Protein AF-A0A0C2FN07-F1 (afdb_monomer_lite)

Secondary structure (DSSP, 8-state):
------------------PPPPPPPHHHHHHHHH-EETTTS-HHHHHHHHHHHHHTT-TTS-HHHHHHTT-EEEE-TT--EEEEEEE--SSTT---EEEEEE-------------------------HHHHHHHHGGG--PPPPPHHHHHHHHHHHT--EEE-SSSSEEEE--TTT--TT-EEEETTTTEEEETTT--EEEHHHHHHHHHHHHHHT--STTSSSSS-SHHHHHHHHHH-GGGS-GGGG--

Structure (mmCIF, N/CA/C/O backbone):
data_AF-A0A0C2FN07-F1
#
_entry.id   AF-A0A0C2FN07-F1
#
loop_
_atom_site.group_PDB
_atom_site.id
_atom_site.type_symbol
_atom_site.label_atom_id
_atom_site.label_alt_id
_atom_site.label_comp_id
_atom_site.label_asym_id
_atom_site.label_entity_id
_atom_site.label_seq_id
_atom_site.pdbx_PDB_ins_code
_atom_site.Cartn_x
_atom_site.Cartn_y
_atom_site.Cartn_z
_atom_site.occupancy
_atom_site.B_iso_or_equiv
_atom_site.auth_seq_id
_atom_site.auth_comp_id
_atom_site.auth_asym_id
_atom_site.auth_atom_id
_atom_site.pdbx_PDB_model_num
ATOM 1 N N . MET A 1 1 ? -33.534 -48.142 11.494 1.00 49.19 1 MET A N 1
ATOM 2 C CA . MET A 1 1 ? -32.629 -47.123 12.063 1.00 49.19 1 MET A CA 1
ATOM 3 C C . MET A 1 1 ? -31.499 -46.858 11.083 1.00 49.19 1 MET A C 1
ATOM 5 O O . MET A 1 1 ? -30.523 -47.598 11.088 1.00 49.19 1 MET A O 1
ATOM 9 N N . ARG A 1 2 ? -31.684 -45.866 10.208 1.00 46.16 2 ARG A N 1
ATOM 10 C CA . ARG A 1 2 ? -30.637 -45.134 9.484 1.00 46.16 2 ARG A CA 1
ATOM 11 C C . ARG A 1 2 ? -31.220 -43.744 9.222 1.00 46.16 2 ARG A C 1
ATOM 13 O O . ARG A 1 2 ? -32.207 -43.642 8.502 1.00 46.16 2 ARG A O 1
ATOM 20 N N . ASP A 1 3 ? -30.681 -42.751 9.915 1.00 45.62 3 ASP A N 1
ATOM 21 C CA . ASP A 1 3 ? -31.053 -41.342 9.820 1.00 45.62 3 ASP A CA 1
ATOM 22 C C . ASP A 1 3 ? -30.139 -40.660 8.797 1.00 45.62 3 ASP A C 1
ATOM 24 O O . ASP A 1 3 ? -28.946 -40.508 9.044 1.00 45.62 3 ASP A O 1
ATOM 28 N N . ASP A 1 4 ? -30.698 -40.241 7.663 1.00 50.22 4 ASP A N 1
ATOM 29 C CA . ASP A 1 4 ? -30.051 -39.335 6.708 1.00 50.22 4 ASP A CA 1
ATOM 30 C C . ASP A 1 4 ? -30.699 -37.949 6.847 1.00 50.22 4 ASP A C 1
ATOM 32 O O . ASP A 1 4 ? -31.635 -37.586 6.136 1.00 50.22 4 ASP A O 1
ATOM 36 N N . SER A 1 5 ? -30.224 -37.177 7.828 1.00 57.19 5 SER A N 1
ATOM 37 C CA . SER A 1 5 ? -30.550 -35.755 7.980 1.00 57.19 5 SER A CA 1
ATOM 38 C C . SER A 1 5 ? -29.581 -34.904 7.159 1.00 57.19 5 SER A C 1
ATOM 40 O O . SER A 1 5 ? -28.527 -34.503 7.649 1.00 57.19 5 SER A O 1
ATOM 42 N N . ALA A 1 6 ? -29.943 -34.596 5.913 1.00 48.38 6 ALA A N 1
ATOM 43 C CA . ALA A 1 6 ? -29.324 -33.511 5.152 1.00 48.38 6 ALA A CA 1
ATOM 44 C C . ALA A 1 6 ? -30.121 -32.216 5.395 1.00 48.38 6 ALA A C 1
ATOM 46 O O . ALA A 1 6 ? -31.253 -32.073 4.937 1.00 48.38 6 ALA A O 1
ATOM 47 N N . GLY A 1 7 ? -29.551 -31.291 6.171 1.00 44.56 7 GLY A N 1
ATOM 48 C CA . GLY A 1 7 ? -30.165 -29.995 6.475 1.00 44.56 7 GLY A CA 1
ATOM 49 C C . GLY A 1 7 ? -30.208 -29.049 5.260 1.00 44.56 7 GLY A C 1
ATOM 50 O O . GLY A 1 7 ? -29.296 -29.081 4.431 1.00 44.56 7 GLY A O 1
ATOM 51 N N . PRO A 1 8 ? -31.217 -28.165 5.146 1.00 47.59 8 PRO A N 1
ATOM 52 C CA . PRO A 1 8 ? -31.300 -27.194 4.066 1.00 47.59 8 PRO A CA 1
ATOM 53 C C . PRO A 1 8 ? -30.572 -25.904 4.467 1.00 47.59 8 PRO A C 1
ATOM 55 O O . PRO A 1 8 ? -31.190 -24.936 4.895 1.00 47.59 8 PRO A O 1
ATOM 58 N N . PHE A 1 9 ? -29.251 -25.861 4.304 1.00 44.09 9 PHE A N 1
ATOM 59 C CA . PHE A 1 9 ? -28.528 -24.589 4.181 1.00 44.09 9 PHE A CA 1
ATOM 60 C C . PHE A 1 9 ? -28.143 -24.389 2.716 1.00 44.09 9 PHE A C 1
ATOM 62 O O . PHE A 1 9 ? -26.978 -24.450 2.331 1.00 44.09 9 PHE A O 1
ATOM 69 N N . ALA A 1 10 ? -29.159 -24.182 1.876 1.00 43.72 10 ALA A N 1
ATOM 70 C CA . ALA A 1 10 ? -28.953 -23.647 0.542 1.00 43.72 10 ALA A CA 1
ATOM 71 C C . ALA A 1 10 ? -28.708 -22.140 0.670 1.00 43.72 10 ALA A C 1
ATOM 73 O O . ALA A 1 10 ? -29.615 -21.356 0.944 1.00 43.72 10 ALA A O 1
ATOM 74 N N . ALA A 1 11 ? -27.444 -21.765 0.504 1.00 47.59 11 ALA A N 1
ATOM 75 C CA . ALA A 1 11 ? -27.005 -20.403 0.283 1.00 47.59 11 ALA A CA 1
ATOM 76 C C . ALA A 1 11 ? -27.768 -19.776 -0.900 1.00 47.59 11 ALA A C 1
ATOM 78 O O . ALA A 1 11 ? -27.692 -20.269 -2.023 1.00 47.59 11 ALA A O 1
ATOM 79 N N . ALA A 1 12 ? -28.462 -18.667 -0.653 1.00 41.78 12 ALA A N 1
ATOM 80 C CA . ALA A 1 12 ? -28.863 -17.716 -1.685 1.00 41.78 12 ALA A CA 1
ATOM 81 C C . ALA A 1 12 ? -28.014 -16.456 -1.462 1.00 41.78 12 ALA A C 1
ATOM 83 O O . ALA A 1 12 ? -28.240 -15.700 -0.523 1.00 41.78 12 ALA A O 1
ATOM 84 N N . LEU A 1 13 ? -26.837 -16.404 -2.091 1.00 42.84 13 LEU A N 1
ATOM 85 C CA . LEU A 1 13 ? -26.589 -15.582 -3.281 1.00 42.84 13 LEU A CA 1
ATOM 86 C C . LEU A 1 13 ? -26.964 -14.111 -3.069 1.00 42.84 13 LEU A C 1
ATOM 88 O O . LEU A 1 13 ? -28.009 -13.630 -3.496 1.00 42.84 13 LEU A O 1
ATOM 92 N N . ASP A 1 14 ? -26.063 -13.431 -2.362 1.00 38.34 14 ASP A N 1
ATOM 93 C CA . ASP A 1 14 ? -25.324 -12.273 -2.871 1.00 38.34 14 ASP A CA 1
ATOM 94 C C . ASP A 1 14 ? -26.072 -11.472 -3.948 1.00 38.34 14 ASP A C 1
ATOM 96 O O . ASP A 1 14 ? -25.927 -11.678 -5.156 1.00 38.34 14 ASP A O 1
ATOM 100 N N . ARG A 1 15 ? -26.898 -10.531 -3.488 1.00 41.22 15 ARG A N 1
ATOM 101 C CA . ARG A 1 15 ? -27.425 -9.446 -4.310 1.00 41.22 15 ARG A CA 1
ATOM 102 C C . ARG A 1 15 ? -26.260 -8.498 -4.608 1.00 41.22 15 ARG A C 1
ATOM 104 O O . ARG A 1 15 ? -26.115 -7.464 -3.967 1.00 41.22 15 ARG A O 1
ATOM 111 N N . GLN A 1 16 ? -25.422 -8.895 -5.568 1.00 40.47 16 GLN A N 1
ATOM 112 C CA . GLN A 1 16 ? -24.346 -8.090 -6.137 1.00 40.47 16 GLN A CA 1
ATOM 113 C C . GLN A 1 16 ? -24.929 -6.795 -6.709 1.00 40.47 16 GLN A C 1
ATOM 115 O O . GLN A 1 16 ? -25.461 -6.769 -7.820 1.00 40.47 16 GLN A O 1
ATOM 120 N N . GLU A 1 17 ? -24.794 -5.694 -5.975 1.00 39.72 17 GLU A N 1
ATOM 121 C CA . GLU A 1 17 ? -24.810 -4.372 -6.589 1.00 39.72 17 GLU A CA 1
ATOM 122 C C . GLU A 1 17 ? -23.585 -4.273 -7.502 1.00 39.72 17 GLU A C 1
ATOM 124 O O . GLU A 1 17 ? -22.437 -4.139 -7.071 1.00 39.72 17 GLU A O 1
ATOM 129 N N . SER A 1 18 ? -23.838 -4.416 -8.802 1.00 43.28 18 SER A N 1
ATOM 130 C CA . SER A 1 18 ? -22.863 -4.272 -9.870 1.00 43.28 18 SER A CA 1
ATOM 131 C C . SER A 1 18 ? -22.391 -2.820 -9.942 1.00 43.28 18 SER A C 1
ATOM 133 O O . SER A 1 18 ? -22.879 -2.029 -10.750 1.00 43.28 18 SER A O 1
ATOM 135 N N . VAL A 1 19 ? -21.434 -2.451 -9.093 1.00 48.53 19 VAL A N 1
ATOM 136 C CA . VAL A 1 19 ? -20.680 -1.210 -9.275 1.00 48.53 19 VAL A CA 1
ATOM 137 C C . VAL A 1 19 ? -19.925 -1.344 -10.596 1.00 48.53 19 VAL A C 1
ATOM 139 O O . VAL A 1 19 ? -19.092 -2.242 -10.752 1.00 48.53 19 VAL A O 1
ATOM 142 N N . SER A 1 20 ? -20.263 -0.481 -11.555 1.00 44.38 20 SER A N 1
ATOM 143 C CA . SER A 1 20 ? -19.677 -0.457 -12.895 1.00 44.38 20 SER A CA 1
ATOM 144 C C . SER A 1 20 ? -18.146 -0.483 -12.817 1.00 44.38 20 SER A C 1
ATOM 146 O O . SER A 1 20 ? -17.582 0.276 -12.020 1.00 44.38 20 SER A O 1
ATOM 148 N N . PRO A 1 21 ? -17.458 -1.322 -13.614 1.00 58.91 21 PRO A N 1
ATOM 149 C CA . PRO A 1 21 ? -16.003 -1.349 -13.633 1.00 58.91 21 PRO A CA 1
ATOM 150 C C . PRO A 1 21 ? -15.496 0.042 -14.007 1.00 58.91 21 PRO A C 1
ATOM 152 O O . PRO A 1 21 ? -15.784 0.539 -15.095 1.00 58.91 21 PRO A O 1
ATOM 155 N N . VAL A 1 22 ? -14.776 0.678 -13.081 1.00 58.38 22 VAL A N 1
ATOM 156 C CA . VAL A 1 22 ? -14.075 1.931 -13.360 1.00 58.38 22 VAL A CA 1
ATOM 157 C C . VAL A 1 22 ? -13.145 1.658 -14.546 1.00 58.38 22 VAL A C 1
ATOM 159 O O . VAL A 1 22 ? -12.382 0.686 -14.483 1.00 58.38 22 VAL A O 1
ATOM 162 N N . PRO A 1 23 ? -13.243 2.427 -15.644 1.00 61.03 23 PRO A N 1
ATOM 163 C CA . PRO A 1 23 ? -12.390 2.214 -16.797 1.00 61.03 23 PRO A CA 1
ATOM 164 C C . PRO A 1 23 ? -10.918 2.318 -16.371 1.00 61.03 23 PRO A C 1
ATOM 166 O O . PRO A 1 23 ? -10.586 3.220 -15.596 1.00 61.03 23 PRO A O 1
ATOM 169 N N . PRO A 1 24 ? -10.043 1.407 -16.840 1.00 67.25 24 PRO A N 1
ATOM 170 C CA . PRO A 1 24 ? -8.614 1.498 -16.576 1.00 67.25 24 PRO A CA 1
ATOM 171 C C . PRO A 1 24 ? -8.100 2.867 -17.012 1.00 67.25 24 PRO A C 1
ATOM 173 O O . PRO A 1 24 ? -8.489 3.367 -18.069 1.00 67.25 24 PRO A O 1
ATOM 176 N N . ASP A 1 25 ? -7.226 3.466 -16.208 1.00 74.19 25 ASP A N 1
ATOM 177 C CA . ASP A 1 25 ? -6.594 4.728 -16.574 1.00 74.19 25 ASP A CA 1
ATOM 178 C C . ASP A 1 25 ? -5.858 4.557 -17.925 1.00 74.19 25 ASP A C 1
ATOM 180 O O . ASP A 1 25 ? -5.006 3.665 -18.052 1.00 74.19 25 ASP A O 1
ATOM 184 N N . PRO A 1 26 ? -6.166 5.377 -18.949 1.00 77.12 26 PRO A N 1
ATOM 185 C CA . PRO A 1 26 ? -5.577 5.245 -20.280 1.00 77.12 26 PRO A CA 1
ATOM 186 C C . PRO A 1 26 ? -4.057 5.456 -20.287 1.00 77.12 26 PRO A C 1
ATOM 188 O O . PRO A 1 26 ? -3.366 4.913 -21.151 1.00 77.12 26 PRO A O 1
ATOM 191 N N . HIS A 1 27 ? -3.517 6.230 -19.342 1.00 77.81 27 HIS A N 1
ATOM 192 C CA . HIS A 1 27 ? -2.079 6.416 -19.190 1.00 77.81 27 HIS A CA 1
ATOM 193 C C . HIS A 1 27 ? -1.414 5.139 -18.670 1.00 77.81 27 HIS A C 1
ATOM 195 O O . HIS A 1 27 ? -0.423 4.680 -19.236 1.00 77.81 27 HIS A O 1
ATOM 201 N N . ILE A 1 28 ? -2.013 4.508 -17.661 1.00 75.56 28 ILE A N 1
ATOM 202 C CA . ILE A 1 28 ? -1.526 3.247 -17.091 1.00 75.56 28 ILE A CA 1
ATOM 203 C C . ILE A 1 28 ? -1.622 2.112 -18.116 1.00 75.56 28 ILE A C 1
ATOM 205 O O . ILE A 1 28 ? -0.701 1.308 -18.246 1.00 75.56 28 ILE A O 1
ATOM 209 N N . GLN A 1 29 ? -2.712 2.061 -18.885 1.00 81.06 29 GLN A N 1
ATOM 210 C CA . GLN A 1 29 ? -2.875 1.072 -19.948 1.00 81.06 29 GLN A CA 1
ATOM 211 C C . GLN A 1 29 ? -1.803 1.221 -21.035 1.00 81.06 29 GLN A C 1
ATOM 213 O O . GLN A 1 29 ? -1.298 0.221 -21.542 1.00 81.06 29 GLN A O 1
ATOM 218 N N . ARG A 1 30 ? -1.423 2.460 -21.371 1.00 82.75 30 ARG A N 1
ATOM 219 C CA . ARG A 1 30 ? -0.327 2.725 -22.307 1.00 82.75 30 ARG A CA 1
ATOM 220 C C . ARG A 1 30 ? 1.006 2.210 -21.767 1.00 82.75 30 ARG A C 1
ATOM 222 O O . ARG A 1 30 ? 1.657 1.440 -22.462 1.00 82.75 30 ARG A O 1
ATOM 229 N N . LEU A 1 31 ? 1.352 2.556 -20.525 1.00 83.69 31 LEU A N 1
ATOM 230 C CA . LEU A 1 31 ? 2.579 2.081 -19.871 1.00 83.69 31 LEU A CA 1
ATOM 231 C C . LEU A 1 31 ? 2.640 0.552 -19.824 1.00 83.69 31 LEU A C 1
ATOM 233 O O . LEU A 1 31 ? 3.677 -0.042 -20.087 1.00 83.69 31 LEU A O 1
ATOM 237 N N . TRP A 1 32 ? 1.511 -0.100 -19.543 1.00 86.44 32 TRP A N 1
ATOM 238 C CA . TRP A 1 32 ? 1.425 -1.556 -19.542 1.00 86.44 32 TRP A CA 1
ATOM 239 C C . TRP A 1 32 ? 1.683 -2.170 -20.923 1.00 86.44 32 TRP A C 1
ATOM 241 O O . TRP A 1 32 ? 2.404 -3.161 -21.037 1.00 86.44 32 TRP A O 1
ATOM 251 N N . ASN A 1 33 ? 1.119 -1.583 -21.978 1.00 86.88 33 ASN A N 1
ATOM 252 C CA . ASN A 1 33 ? 1.328 -2.052 -23.348 1.00 86.88 33 ASN A CA 1
ATOM 253 C C . ASN A 1 33 ? 2.767 -1.823 -23.836 1.00 86.88 33 ASN A C 1
ATOM 255 O O . ASN A 1 33 ? 3.250 -2.589 -24.662 1.00 86.88 33 ASN A O 1
ATOM 259 N N . GLU A 1 34 ? 3.434 -0.788 -23.327 1.00 88.25 34 GLU A N 1
ATOM 260 C CA . GLU A 1 34 ? 4.839 -0.468 -23.615 1.00 88.25 34 GLU A CA 1
ATOM 261 C C . GLU A 1 34 ? 5.826 -1.217 -22.701 1.00 88.25 34 GLU A C 1
ATOM 263 O O . GLU A 1 34 ? 7.036 -1.137 -22.897 1.00 88.25 34 GLU A O 1
ATOM 268 N N . SER A 1 35 ? 5.332 -1.929 -21.687 1.00 89.81 35 SER A N 1
ATOM 269 C CA . SER A 1 35 ? 6.166 -2.688 -20.753 1.00 89.81 35 SER A CA 1
ATOM 270 C C . SER A 1 35 ? 6.541 -4.065 -21.287 1.00 89.81 35 SER A C 1
ATOM 272 O O . SER A 1 35 ? 5.747 -4.730 -21.959 1.00 89.81 35 SER A O 1
ATOM 274 N N . LEU A 1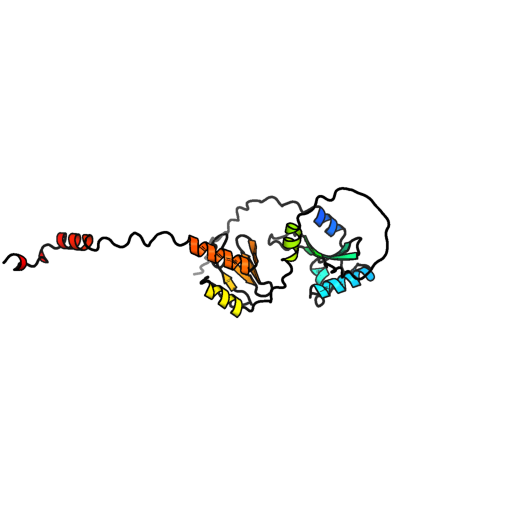 36 ? 7.741 -4.511 -20.929 1.00 91.75 36 LEU A N 1
ATOM 275 C CA . LEU A 1 36 ? 8.312 -5.792 -21.328 1.00 91.75 36 LEU A CA 1
ATOM 276 C C . LEU A 1 36 ? 8.484 -6.711 -20.118 1.00 91.75 36 LEU A C 1
ATOM 278 O O . LEU A 1 36 ? 8.548 -6.265 -18.968 1.00 91.75 36 LEU A O 1
ATOM 282 N N . ASP A 1 37 ? 8.557 -8.017 -20.373 1.00 90.38 37 ASP A N 1
ATOM 283 C CA . ASP A 1 37 ? 9.040 -8.942 -19.353 1.00 90.38 37 ASP A CA 1
ATOM 284 C C . ASP A 1 37 ? 10.484 -8.578 -18.999 1.00 90.38 37 ASP A C 1
ATOM 286 O O . ASP A 1 37 ? 11.278 -8.257 -19.879 1.00 90.38 37 ASP A O 1
ATOM 290 N N . ILE A 1 38 ? 10.832 -8.637 -17.715 1.00 88.19 38 ILE A N 1
ATOM 291 C CA . ILE A 1 38 ? 12.162 -8.252 -17.226 1.00 88.19 38 ILE A CA 1
ATOM 292 C C . ILE A 1 38 ? 13.268 -9.081 -17.905 1.00 88.19 38 ILE A C 1
ATOM 294 O O . ILE A 1 38 ? 14.376 -8.583 -18.092 1.00 88.19 38 ILE A O 1
ATOM 298 N N . ASN A 1 39 ? 12.976 -10.326 -18.294 1.00 88.38 39 ASN A N 1
ATOM 299 C CA . ASN A 1 39 ? 13.930 -11.197 -18.982 1.00 88.38 39 ASN A CA 1
ATOM 300 C C . ASN A 1 39 ? 14.112 -10.836 -20.465 1.00 88.38 39 ASN A C 1
ATOM 302 O O . ASN A 1 39 ? 15.171 -11.113 -21.024 1.00 88.38 39 ASN A O 1
ATOM 306 N N . ASP A 1 40 ? 13.116 -10.195 -21.078 1.00 91.56 40 ASP A N 1
ATOM 307 C CA . ASP A 1 40 ? 13.106 -9.840 -22.503 1.00 91.56 40 ASP A CA 1
ATOM 308 C C . ASP A 1 40 ? 13.673 -8.432 -22.772 1.00 91.56 40 ASP A C 1
ATOM 310 O O . ASP A 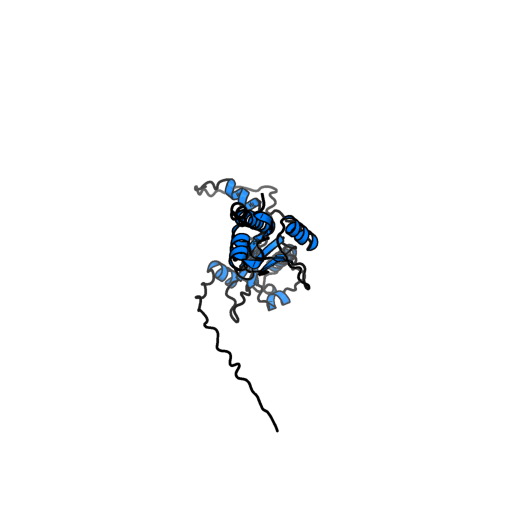1 40 ? 13.807 -8.021 -23.925 1.00 91.56 40 ASP A O 1
ATOM 314 N N . MET A 1 41 ? 14.011 -7.682 -21.719 1.00 88.50 41 MET A N 1
ATOM 315 C CA . MET A 1 41 ? 14.597 -6.340 -21.820 1.00 88.50 41 MET A CA 1
ATOM 316 C C . MET A 1 41 ? 16.037 -6.374 -22.346 1.00 88.50 41 MET A C 1
ATOM 318 O O . MET A 1 41 ? 16.766 -7.353 -22.158 1.00 88.50 41 MET A O 1
ATOM 322 N N . ALA A 1 42 ? 16.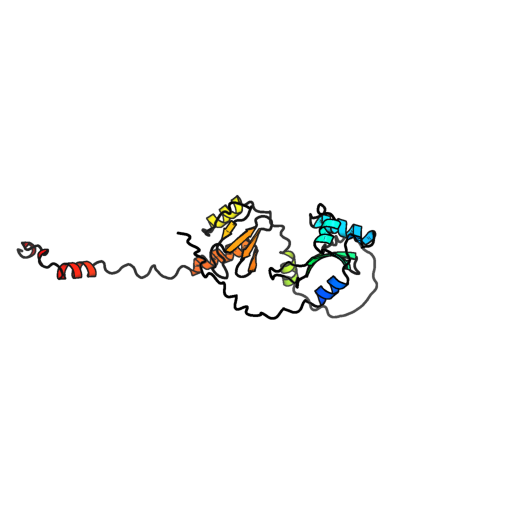482 -5.276 -22.963 1.00 90.19 42 ALA A N 1
ATOM 323 C CA . ALA A 1 42 ? 17.857 -5.142 -23.431 1.00 90.19 42 ALA A CA 1
ATOM 324 C C . ALA A 1 42 ? 18.855 -5.156 -22.259 1.00 90.19 42 ALA A C 1
ATOM 326 O O . ALA A 1 42 ? 18.532 -4.763 -21.142 1.00 90.19 42 ALA A O 1
ATOM 327 N N . ILE A 1 43 ? 20.108 -5.552 -22.511 1.00 86.81 43 ILE A N 1
ATOM 328 C CA . ILE A 1 43 ? 21.145 -5.696 -21.465 1.00 86.81 43 ILE A CA 1
ATOM 329 C C . ILE A 1 43 ? 21.321 -4.410 -20.637 1.00 86.81 43 ILE A C 1
ATOM 331 O O . ILE A 1 43 ? 21.504 -4.474 -19.422 1.00 86.81 43 ILE A O 1
ATOM 335 N N . MET A 1 44 ? 21.257 -3.241 -21.283 1.00 84.88 44 MET A N 1
ATOM 336 C CA . MET A 1 44 ? 21.332 -1.951 -20.590 1.00 84.88 44 MET A CA 1
ATOM 337 C C . MET A 1 44 ? 20.130 -1.735 -19.665 1.00 84.88 44 MET A C 1
ATOM 339 O O . MET A 1 44 ? 20.309 -1.468 -18.481 1.00 84.88 44 MET A O 1
ATOM 343 N N . GLU A 1 45 ? 18.921 -1.961 -20.171 1.00 88.38 45 GLU A N 1
ATOM 344 C CA . GLU A 1 45 ? 17.680 -1.816 -19.408 1.00 88.38 45 GLU A CA 1
ATOM 345 C C . GLU A 1 45 ? 17.603 -2.820 -18.245 1.00 88.38 45 GLU A C 1
ATOM 347 O O . GLU A 1 45 ? 17.138 -2.489 -17.157 1.00 88.38 45 GLU A O 1
ATOM 352 N N . GLN A 1 46 ? 18.116 -4.041 -18.425 1.00 87.75 46 GLN A N 1
ATOM 353 C CA . GLN A 1 46 ? 18.224 -5.032 -17.351 1.00 87.75 46 GLN A CA 1
ATOM 354 C C . GLN A 1 46 ? 19.122 -4.548 -16.205 1.00 87.75 46 GLN A C 1
ATOM 356 O O . GLN A 1 46 ? 18.859 -4.870 -15.040 1.00 87.75 46 GLN A O 1
ATOM 361 N N . ASN A 1 47 ? 20.166 -3.770 -16.503 1.00 89.06 47 ASN A N 1
ATOM 362 C CA . ASN A 1 47 ? 21.020 -3.168 -15.481 1.00 89.06 47 ASN A CA 1
ATOM 363 C C . ASN A 1 47 ? 20.247 -2.105 -14.690 1.00 89.06 47 ASN A C 1
ATOM 365 O O . ASN A 1 47 ? 20.192 -2.181 -13.461 1.00 89.06 47 ASN A O 1
ATOM 369 N N . ASP A 1 48 ? 19.543 -1.203 -15.380 1.00 88.75 48 ASP A N 1
ATOM 370 C CA . ASP A 1 48 ? 18.692 -0.199 -14.729 1.00 88.75 48 ASP A CA 1
ATOM 371 C C . ASP A 1 48 ? 17.601 -0.854 -13.865 1.00 88.75 48 ASP A C 1
ATOM 373 O O . ASP A 1 48 ? 17.363 -0.451 -12.723 1.00 88.75 48 ASP A O 1
ATOM 377 N N . MET A 1 49 ? 16.995 -1.942 -14.346 1.00 87.81 49 MET A N 1
ATOM 378 C CA . MET A 1 49 ? 16.023 -2.726 -13.580 1.00 87.81 49 MET A CA 1
ATOM 379 C C . MET A 1 49 ? 16.646 -3.435 -12.376 1.00 87.81 49 MET A C 1
ATOM 381 O O . MET A 1 49 ? 16.012 -3.554 -11.326 1.00 87.81 49 MET A O 1
ATOM 385 N N . THR A 1 50 ? 17.890 -3.898 -12.489 1.00 88.62 50 THR A N 1
ATOM 386 C CA . THR A 1 50 ? 18.633 -4.494 -11.369 1.00 88.62 50 THR A CA 1
ATOM 387 C C . THR A 1 50 ? 18.938 -3.446 -10.301 1.00 88.62 50 THR A C 1
ATOM 389 O O . THR A 1 50 ? 18.746 -3.698 -9.105 1.00 88.62 50 THR A O 1
ATOM 392 N N . GLN A 1 51 ? 19.337 -2.243 -10.717 1.00 87.88 51 GLN A N 1
ATOM 393 C CA . GLN A 1 51 ? 19.554 -1.117 -9.816 1.00 87.88 51 GLN A CA 1
ATOM 394 C C . GLN A 1 51 ? 18.251 -0.718 -9.114 1.00 87.88 51 GLN A C 1
ATOM 396 O O . GLN A 1 51 ? 18.227 -0.570 -7.891 1.00 87.88 51 GLN A O 1
ATOM 401 N N . LEU A 1 52 ? 17.147 -0.616 -9.860 1.00 87.12 52 LEU A N 1
ATOM 402 C CA . LEU A 1 52 ? 15.821 -0.323 -9.317 1.00 87.12 52 LEU A CA 1
ATOM 403 C C . LEU A 1 52 ? 15.379 -1.364 -8.285 1.00 87.12 52 LEU A C 1
ATOM 405 O O . LEU A 1 52 ? 14.955 -1.000 -7.190 1.00 87.12 52 LEU A O 1
ATOM 409 N N . ARG A 1 53 ? 15.533 -2.658 -8.587 1.00 88.50 53 ARG A N 1
ATOM 410 C CA . ARG A 1 53 ? 15.214 -3.746 -7.648 1.00 88.50 53 ARG A CA 1
ATOM 411 C C . ARG A 1 53 ? 16.037 -3.659 -6.364 1.00 88.50 53 ARG A C 1
ATOM 413 O O . ARG A 1 53 ? 15.490 -3.905 -5.294 1.00 88.50 53 ARG A O 1
ATOM 420 N N . THR A 1 54 ? 17.301 -3.252 -6.465 1.00 87.00 54 THR A N 1
ATOM 421 C CA . THR A 1 54 ? 18.179 -3.026 -5.306 1.00 87.00 54 THR A CA 1
ATOM 422 C C . THR A 1 54 ? 17.713 -1.833 -4.468 1.00 87.00 54 THR A C 1
ATOM 424 O O . THR A 1 54 ? 17.639 -1.929 -3.248 1.00 87.00 54 THR A O 1
ATOM 427 N N . MET A 1 55 ? 17.333 -0.717 -5.100 1.00 84.00 55 MET A N 1
ATOM 428 C CA . MET A 1 55 ? 16.807 0.455 -4.382 1.00 84.00 55 MET A CA 1
ATOM 429 C C . MET A 1 55 ? 15.476 0.175 -3.679 1.00 84.00 55 MET A C 1
ATOM 431 O O . MET A 1 55 ? 15.210 0.738 -2.620 1.00 84.00 55 MET A O 1
ATOM 435 N N . LEU A 1 56 ? 14.654 -0.702 -4.254 1.00 84.12 56 LEU A N 1
ATOM 436 C CA . LEU A 1 56 ? 13.381 -1.134 -3.681 1.00 84.12 56 LEU A CA 1
ATOM 437 C C . LEU A 1 56 ? 13.528 -2.274 -2.653 1.00 84.12 56 LEU A C 1
ATOM 439 O O . LEU A 1 56 ? 12.534 -2.650 -2.034 1.00 84.12 56 LEU A O 1
ATOM 443 N N . GLY A 1 57 ? 14.729 -2.834 -2.464 1.00 86.19 57 GLY A N 1
ATOM 444 C CA . GLY A 1 57 ? 14.976 -3.949 -1.540 1.00 86.19 57 GLY A CA 1
ATOM 445 C C . GLY A 1 57 ? 14.358 -5.285 -1.977 1.00 86.19 57 GLY A C 1
ATOM 446 O O . GLY A 1 57 ? 14.036 -6.128 -1.138 1.00 86.19 57 GLY A O 1
ATOM 447 N N . ILE A 1 58 ? 14.134 -5.467 -3.283 1.00 87.06 58 ILE A N 1
ATOM 448 C CA . ILE A 1 58 ? 13.540 -6.670 -3.892 1.00 87.06 58 ILE A CA 1
ATOM 449 C C . ILE A 1 58 ? 14.526 -7.412 -4.810 1.00 87.06 58 ILE A C 1
ATOM 451 O O . ILE A 1 58 ? 14.131 -8.266 -5.607 1.00 87.06 58 ILE A O 1
ATOM 455 N N . GLU A 1 59 ? 15.823 -7.122 -4.711 1.00 88.44 59 GLU A N 1
ATOM 456 C CA . GLU A 1 59 ? 16.886 -7.746 -5.506 1.00 88.44 59 GLU A CA 1
ATOM 457 C C . GLU A 1 59 ? 16.969 -9.265 -5.306 1.00 88.44 59 GLU A C 1
ATOM 459 O O . GLU A 1 59 ? 17.341 -10.000 -6.221 1.00 88.44 59 GLU A O 1
ATOM 464 N N . ARG A 1 60 ? 16.538 -9.754 -4.136 1.00 88.94 60 ARG A N 1
ATOM 465 C CA . ARG A 1 60 ? 16.499 -11.186 -3.802 1.00 88.94 60 ARG A CA 1
ATOM 466 C C . ARG A 1 60 ? 15.422 -11.969 -4.556 1.00 88.94 60 ARG A C 1
ATOM 468 O O . ARG A 1 60 ? 15.511 -13.192 -4.634 1.00 88.94 60 ARG A O 1
ATOM 475 N N . ILE A 1 61 ? 14.397 -11.299 -5.084 1.00 87.44 61 ILE A N 1
ATOM 476 C CA . ILE A 1 61 ? 13.321 -11.950 -5.840 1.00 87.44 61 ILE A CA 1
ATOM 477 C C . ILE A 1 61 ? 13.798 -12.121 -7.274 1.00 87.44 61 ILE A C 1
ATOM 479 O O . ILE A 1 61 ? 14.019 -11.122 -7.944 1.00 87.44 61 ILE A O 1
ATOM 483 N N . SER A 1 62 ? 13.956 -13.354 -7.757 1.00 88.75 62 SER A N 1
ATOM 484 C CA . SER A 1 62 ? 14.454 -13.606 -9.118 1.00 88.75 62 SER A CA 1
ATOM 485 C C . SER A 1 62 ? 13.554 -12.996 -10.208 1.00 88.75 62 SER A C 1
ATOM 487 O O . SER A 1 62 ? 12.340 -12.877 -10.025 1.00 88.75 62 SER A O 1
ATOM 489 N N . ALA A 1 63 ? 14.134 -12.651 -11.364 1.00 84.88 63 ALA A N 1
ATOM 490 C CA . ALA A 1 63 ? 13.379 -12.136 -12.511 1.00 84.88 63 ALA A CA 1
ATOM 491 C C . ALA A 1 63 ? 12.334 -13.147 -13.017 1.00 84.88 63 ALA A C 1
ATOM 493 O O . ALA A 1 63 ? 11.221 -12.766 -13.368 1.00 84.88 63 ALA A O 1
ATOM 494 N N . GLU A 1 64 ? 12.641 -14.445 -12.953 1.00 87.25 64 GLU A N 1
ATOM 495 C CA . GLU A 1 64 ? 11.688 -15.515 -13.263 1.00 87.25 64 GLU A CA 1
ATOM 496 C C . GLU A 1 64 ? 10.488 -15.502 -12.303 1.00 87.25 64 GLU A C 1
ATOM 498 O O . GLU A 1 64 ? 9.340 -15.638 -12.722 1.00 87.25 64 GLU A O 1
ATOM 503 N N . THR A 1 65 ? 10.723 -15.293 -11.003 1.00 87.06 65 THR A N 1
ATOM 504 C CA . THR A 1 65 ? 9.631 -15.162 -10.028 1.00 87.06 65 THR A CA 1
ATOM 505 C C . THR A 1 65 ? 8.768 -13.940 -10.329 1.00 87.06 65 THR A C 1
ATOM 507 O O . THR A 1 65 ? 7.548 -14.057 -10.310 1.00 87.06 65 THR A O 1
ATOM 510 N N . LEU A 1 66 ? 9.373 -12.793 -10.647 1.00 86.69 66 LEU A N 1
ATOM 511 C CA . LEU A 1 66 ? 8.644 -11.577 -11.024 1.00 86.69 66 LEU A CA 1
ATOM 512 C C . LEU A 1 66 ? 7.775 -11.799 -12.275 1.00 86.69 66 LEU A C 1
ATOM 514 O O . LEU A 1 66 ? 6.587 -11.472 -12.257 1.00 86.69 66 LEU A O 1
ATOM 518 N N . SER A 1 67 ? 8.320 -12.458 -13.300 1.00 87.00 67 SER A N 1
ATOM 519 C CA . SER A 1 67 ? 7.595 -12.832 -14.521 1.00 87.00 67 SER A CA 1
ATOM 520 C C . SER A 1 67 ? 6.364 -13.708 -14.233 1.00 87.00 67 SER A C 1
ATOM 522 O O . SER A 1 67 ? 5.269 -13.428 -14.725 1.00 87.00 67 SER A O 1
ATOM 524 N N . ARG A 1 68 ? 6.474 -14.700 -13.331 1.00 86.69 68 ARG A N 1
ATOM 525 C CA . ARG A 1 68 ? 5.332 -15.552 -12.922 1.00 86.69 68 ARG A CA 1
ATOM 526 C C . ARG A 1 68 ? 4.174 -14.767 -12.301 1.00 86.69 68 ARG A C 1
ATOM 528 O O . ARG A 1 68 ? 3.024 -15.180 -12.431 1.00 86.69 68 ARG A O 1
ATOM 535 N N . TYR A 1 69 ? 4.462 -13.646 -11.639 1.00 84.25 69 TYR A N 1
ATOM 536 C CA . TYR A 1 69 ? 3.449 -12.740 -11.086 1.00 84.25 69 TYR A CA 1
ATOM 537 C C . TYR A 1 69 ? 3.035 -11.630 -12.067 1.00 84.25 69 TYR A C 1
ATOM 539 O O . TYR A 1 69 ? 2.343 -10.691 -11.671 1.00 84.25 69 TYR A O 1
ATOM 547 N N . ASN A 1 70 ? 3.421 -11.744 -13.344 1.00 86.00 70 ASN A N 1
ATOM 548 C CA . ASN A 1 70 ? 3.168 -10.762 -14.398 1.00 86.00 70 ASN A CA 1
ATOM 549 C C . ASN A 1 70 ? 3.694 -9.368 -14.018 1.00 86.00 70 ASN A C 1
ATOM 551 O O . ASN A 1 70 ? 3.068 -8.350 -14.304 1.00 86.00 70 ASN A O 1
ATOM 555 N N . VAL A 1 71 ? 4.828 -9.332 -13.318 1.00 88.38 71 VAL A N 1
ATOM 556 C CA . VAL A 1 71 ? 5.553 -8.099 -13.032 1.00 88.38 71 VAL A CA 1
ATOM 557 C C . VAL A 1 71 ? 6.431 -7.781 -14.237 1.00 88.38 71 VAL A C 1
ATOM 559 O O . VAL A 1 71 ? 7.209 -8.623 -14.683 1.00 88.38 71 VAL A O 1
ATOM 562 N N . ARG A 1 72 ? 6.296 -6.567 -14.762 1.00 91.56 72 ARG A N 1
ATOM 563 C CA . ARG A 1 72 ? 6.936 -6.105 -15.996 1.00 91.56 72 ARG A CA 1
ATOM 564 C C . ARG A 1 72 ? 7.855 -4.923 -15.725 1.00 91.56 72 ARG A C 1
ATOM 566 O O . ARG A 1 72 ? 7.643 -4.173 -14.772 1.00 91.56 72 ARG A O 1
ATOM 573 N N . GLY A 1 73 ? 8.873 -4.767 -16.560 1.00 91.56 73 GLY A N 1
ATOM 574 C CA . GLY A 1 73 ? 9.746 -3.600 -16.572 1.00 91.56 73 GLY A CA 1
ATOM 575 C C . GLY A 1 73 ? 9.330 -2.620 -17.662 1.00 91.56 73 GLY A C 1
ATOM 576 O O . GLY A 1 73 ? 8.875 -3.013 -18.735 1.00 91.56 73 GLY A O 1
ATOM 577 N N . HIS A 1 74 ? 9.480 -1.335 -17.387 1.00 91.19 74 HIS A N 1
ATOM 578 C CA . HIS A 1 74 ? 9.360 -0.281 -18.383 1.00 91.19 74 HIS A CA 1
ATOM 579 C C . HIS A 1 74 ? 10.495 0.711 -18.169 1.00 91.19 74 HIS A C 1
ATOM 581 O O . HIS A 1 74 ? 10.742 1.121 -17.037 1.00 91.19 74 HIS A O 1
ATOM 587 N N . VAL A 1 75 ? 11.182 1.075 -19.245 1.00 88.00 75 VAL A N 1
ATOM 588 C CA . VAL A 1 75 ? 12.164 2.158 -19.249 1.00 88.00 75 VAL A CA 1
ATOM 589 C C . VAL A 1 75 ? 11.616 3.232 -20.171 1.00 88.00 75 VAL A C 1
ATOM 591 O O . VAL A 1 75 ? 11.249 2.950 -21.313 1.00 88.00 75 VAL A O 1
ATOM 594 N N . ASP A 1 76 ? 11.475 4.445 -19.647 1.00 85.25 76 ASP A N 1
ATOM 595 C CA . ASP A 1 76 ? 10.991 5.566 -20.442 1.00 85.25 76 ASP A CA 1
ATOM 596 C C . ASP A 1 76 ? 12.095 6.128 -21.359 1.00 85.25 76 ASP A C 1
ATOM 598 O O . ASP A 1 76 ? 13.246 5.699 -21.358 1.00 85.25 76 ASP A O 1
ATOM 602 N N . LYS A 1 77 ? 11.754 7.148 -22.150 1.00 84.75 77 LYS A N 1
ATOM 603 C CA . LYS A 1 77 ? 12.713 7.823 -23.046 1.00 84.75 77 LYS A CA 1
ATOM 604 C C . LYS A 1 77 ? 13.794 8.629 -22.310 1.00 84.75 77 LYS A C 1
ATOM 606 O O . LYS A 1 77 ? 14.652 9.210 -22.967 1.00 84.75 77 LYS A O 1
ATOM 611 N N . PHE A 1 78 ? 13.702 8.733 -20.988 1.00 83.38 78 PHE A N 1
ATOM 612 C CA . PHE A 1 78 ? 14.615 9.456 -20.110 1.00 83.38 78 PHE A CA 1
ATOM 613 C C . PHE A 1 78 ? 15.428 8.490 -19.226 1.00 83.38 78 PHE A C 1
ATOM 615 O O . PHE A 1 78 ? 15.957 8.915 -18.198 1.00 83.38 78 PHE A O 1
ATOM 622 N N . ASP A 1 79 ? 15.512 7.207 -19.603 1.00 81.31 79 ASP A N 1
ATOM 623 C CA . ASP A 1 79 ? 16.217 6.140 -18.877 1.00 81.31 79 ASP A CA 1
ATOM 624 C C . ASP A 1 79 ? 15.718 5.938 -17.429 1.00 81.31 79 ASP A C 1
ATOM 626 O O . ASP A 1 79 ? 16.450 5.505 -16.521 1.00 81.31 79 ASP A O 1
ATOM 630 N N . GLN A 1 80 ? 14.445 6.258 -17.185 1.00 84.06 80 GLN A N 1
ATOM 631 C CA . GLN A 1 80 ? 13.781 5.998 -15.915 1.00 84.06 80 GLN A CA 1
ATOM 632 C C . GLN A 1 80 ? 13.153 4.614 -15.941 1.00 84.06 80 GLN A C 1
ATOM 634 O O . GLN A 1 80 ? 12.164 4.358 -16.628 1.00 84.06 80 GLN A O 1
ATOM 639 N N . ALA A 1 81 ? 13.729 3.725 -15.139 1.00 87.75 81 ALA A N 1
ATOM 640 C CA . ALA A 1 81 ? 13.185 2.403 -14.911 1.00 87.75 81 ALA A CA 1
ATOM 641 C C . ALA A 1 81 ? 11.974 2.462 -13.968 1.00 87.75 81 ALA A C 1
ATOM 643 O O . ALA A 1 81 ? 12.010 3.087 -12.898 1.00 87.75 81 ALA A O 1
ATOM 644 N N . ALA A 1 82 ? 10.928 1.735 -14.344 1.00 89.06 82 ALA A N 1
ATOM 645 C CA . ALA A 1 82 ? 9.737 1.496 -13.556 1.00 89.06 82 ALA A CA 1
ATOM 646 C C . ALA A 1 82 ? 9.360 0.008 -13.562 1.00 89.06 82 ALA A C 1
ATOM 648 O O . ALA A 1 82 ? 9.461 -0.685 -14.574 1.00 89.06 82 ALA A O 1
ATOM 649 N N . ILE A 1 83 ? 8.883 -0.477 -12.417 1.00 89.50 83 ILE A N 1
ATOM 650 C CA . ILE A 1 83 ? 8.297 -1.809 -12.266 1.00 89.50 83 ILE A CA 1
ATOM 651 C C . ILE A 1 83 ? 6.783 -1.677 -12.270 1.00 89.50 83 ILE A C 1
ATOM 653 O O . ILE A 1 83 ? 6.216 -0.974 -11.435 1.00 89.50 83 ILE A O 1
ATOM 657 N N . LEU A 1 84 ? 6.136 -2.398 -13.175 1.00 88.88 84 LEU A N 1
ATOM 658 C CA . LEU A 1 84 ? 4.690 -2.471 -13.308 1.00 88.88 84 LEU A CA 1
ATOM 659 C C . LEU A 1 84 ? 4.203 -3.815 -12.784 1.00 88.88 84 LEU A C 1
ATOM 661 O O . LEU A 1 84 ? 4.736 -4.859 -13.149 1.00 88.88 84 LEU A O 1
ATOM 665 N N . TYR A 1 85 ? 3.169 -3.810 -11.952 1.00 85.44 85 TYR A N 1
ATOM 666 C CA . TYR A 1 85 ? 2.560 -5.045 -11.466 1.00 85.44 85 TYR A CA 1
ATOM 667 C C . TYR A 1 85 ? 1.038 -4.940 -11.417 1.00 85.44 85 TYR A C 1
ATOM 669 O O . TYR A 1 85 ? 0.491 -3.859 -11.162 1.00 85.44 85 TYR A O 1
ATOM 677 N N . PRO A 1 86 ? 0.326 -6.058 -11.639 1.00 78.94 86 PRO A N 1
ATOM 678 C CA . PRO A 1 86 ? -1.110 -6.097 -11.448 1.00 78.94 86 PRO A CA 1
ATOM 679 C C . PRO A 1 86 ? -1.422 -5.889 -9.963 1.00 78.94 86 PRO A C 1
ATOM 681 O O . PRO A 1 86 ? -1.027 -6.666 -9.094 1.00 78.94 86 PRO A O 1
ATOM 684 N N . LYS A 1 87 ? -2.175 -4.838 -9.657 1.00 67.75 87 LYS A N 1
ATOM 685 C CA . LYS A 1 87 ? -2.776 -4.638 -8.345 1.00 67.75 87 LYS A CA 1
ATOM 686 C C . LYS A 1 87 ? -3.896 -5.665 -8.200 1.00 67.75 87 LYS A C 1
ATOM 688 O O . LYS A 1 87 ? -4.953 -5.548 -8.825 1.00 67.75 87 LYS A O 1
ATOM 693 N N . LEU A 1 88 ? -3.664 -6.664 -7.353 1.00 55.31 88 LEU A N 1
ATOM 694 C CA . LEU A 1 88 ? -4.694 -7.584 -6.879 1.00 55.31 88 LEU A CA 1
ATOM 695 C C . LEU A 1 88 ? -5.689 -6.798 -6.014 1.00 55.31 88 LEU A C 1
ATOM 697 O O . LEU A 1 88 ? -5.595 -6.754 -4.792 1.00 55.31 88 LEU A O 1
ATOM 701 N N . GLY A 1 89 ? -6.649 -6.138 -6.658 1.00 50.12 89 GLY A N 1
ATOM 702 C CA . GLY A 1 89 ? -7.913 -5.854 -5.999 1.00 50.12 89 GLY A CA 1
ATOM 703 C C . GLY A 1 89 ? -8.586 -7.196 -5.750 1.00 50.12 89 GLY A C 1
ATOM 704 O O . GLY A 1 89 ? -8.710 -7.986 -6.684 1.00 50.12 89 GLY A O 1
ATOM 705 N N . TYR A 1 90 ? -8.995 -7.481 -4.514 1.00 34.78 90 TYR A N 1
ATOM 706 C CA . TYR A 1 90 ? -9.837 -8.637 -4.211 1.00 34.78 90 TYR A CA 1
ATOM 707 C C . TYR A 1 90 ? -11.197 -8.470 -4.909 1.00 34.78 90 TYR A C 1
ATOM 709 O O . TYR A 1 90 ? -12.178 -8.027 -4.323 1.00 34.78 90 TYR A O 1
ATOM 717 N N . LYS A 1 91 ? -11.239 -8.798 -6.197 1.00 40.22 91 LYS A N 1
ATOM 718 C CA . LYS A 1 91 ? -12.427 -9.133 -6.972 1.00 40.22 91 LYS A CA 1
ATOM 719 C C . LYS A 1 91 ? -12.021 -10.322 -7.826 1.00 40.22 91 LYS A C 1
ATOM 721 O O . LYS A 1 91 ? -11.177 -10.201 -8.711 1.00 40.22 91 LYS A O 1
ATOM 726 N N . TYR A 1 92 ? -12.556 -11.485 -7.474 1.00 38.41 92 TYR A N 1
ATOM 727 C CA . TYR A 1 92 ? -12.308 -12.758 -8.139 1.00 38.41 92 TYR A CA 1
ATOM 728 C C . TYR A 1 92 ? -12.303 -12.593 -9.671 1.00 38.41 92 TYR A C 1
ATOM 730 O O . TYR A 1 92 ? -13.327 -12.288 -10.276 1.00 38.41 92 TYR A O 1
ATOM 738 N N . GLY A 1 93 ? -11.137 -12.797 -10.292 1.00 35.69 93 GLY A N 1
ATOM 739 C CA . GLY A 1 93 ? -11.038 -13.200 -11.696 1.00 35.69 93 GLY A CA 1
ATOM 740 C C . GLY A 1 93 ? -10.554 -12.189 -12.741 1.00 35.69 93 GLY A C 1
ATOM 741 O O . GLY A 1 93 ? -10.244 -12.643 -13.837 1.00 35.69 93 GLY A O 1
ATOM 742 N N . ARG A 1 94 ? -10.419 -10.878 -12.478 1.00 39.25 94 ARG A N 1
ATOM 743 C CA . ARG A 1 94 ? -9.822 -9.933 -13.459 1.00 39.25 94 ARG A CA 1
ATOM 744 C C . ARG A 1 94 ? -9.070 -8.784 -12.781 1.00 39.25 94 ARG A C 1
ATOM 746 O O . ARG A 1 94 ? -9.677 -7.950 -12.119 1.00 39.25 94 ARG A O 1
ATOM 753 N N . ALA A 1 95 ? -7.752 -8.733 -12.981 1.00 39.66 95 ALA A N 1
ATOM 754 C CA . ALA A 1 95 ? -6.903 -7.621 -12.556 1.00 39.66 95 ALA A CA 1
ATOM 755 C C . ALA A 1 95 ? -7.241 -6.364 -13.377 1.00 39.66 95 ALA A C 1
ATOM 757 O O . ALA A 1 95 ? -7.078 -6.366 -14.594 1.00 39.66 95 ALA A O 1
ATOM 758 N N . THR A 1 96 ? -7.735 -5.307 -12.730 1.00 45.94 96 THR A N 1
ATOM 759 C CA . THR A 1 96 ? -8.137 -4.055 -13.405 1.00 45.94 96 THR A CA 1
ATOM 760 C C . THR A 1 96 ? -7.317 -2.836 -13.004 1.00 45.94 96 THR A C 1
ATOM 762 O O . THR A 1 96 ? -7.565 -1.751 -13.514 1.00 45.94 96 THR A O 1
ATOM 765 N N . ASN A 1 97 ? -6.318 -2.989 -12.137 1.00 48.34 97 ASN A N 1
ATOM 766 C CA . ASN A 1 97 ? -5.455 -1.890 -11.720 1.00 48.34 97 ASN A CA 1
ATOM 767 C C . ASN A 1 97 ? -3.993 -2.322 -11.866 1.00 48.34 97 ASN A C 1
ATOM 769 O O . ASN A 1 97 ? -3.647 -3.432 -11.475 1.00 48.34 97 ASN A O 1
ATOM 773 N N . VAL A 1 98 ? -3.143 -1.464 -12.422 1.00 51.25 98 VAL A N 1
ATOM 774 C CA . VAL A 1 98 ? -1.691 -1.672 -12.522 1.00 51.25 98 VAL A CA 1
ATOM 775 C C . VAL A 1 98 ? -1.024 -0.577 -11.696 1.00 51.25 98 VAL A C 1
ATOM 777 O O . VAL A 1 98 ? -1.431 0.581 -11.763 1.00 51.25 98 VAL A O 1
ATOM 780 N N . LEU A 1 99 ? -0.042 -0.947 -10.879 1.00 56.78 99 LEU A N 1
ATOM 781 C CA . LEU A 1 99 ? 0.767 -0.014 -10.096 1.00 56.78 99 LEU A CA 1
ATOM 782 C C . LEU A 1 99 ? 2.170 0.058 -10.697 1.00 56.78 99 LEU A C 1
ATOM 784 O O . LEU A 1 99 ? 2.733 -0.976 -11.052 1.00 56.78 99 LEU A O 1
ATOM 788 N N . ALA A 1 100 ? 2.711 1.273 -10.790 1.00 59.06 100 ALA A N 1
ATOM 789 C CA . ALA A 1 100 ? 4.071 1.543 -11.238 1.00 59.06 100 ALA A CA 1
ATOM 790 C C . ALA A 1 100 ? 4.930 2.001 -10.048 1.00 59.06 100 ALA A C 1
ATOM 792 O O . ALA A 1 100 ? 4.546 2.923 -9.328 1.00 59.06 100 ALA A O 1
ATOM 793 N N . LEU A 1 101 ? 6.086 1.372 -9.843 1.00 66.56 101 LEU A N 1
ATOM 794 C CA . LEU A 1 101 ? 7.133 1.828 -8.926 1.00 66.56 101 LEU A CA 1
ATOM 795 C C . LEU A 1 101 ? 8.314 2.320 -9.759 1.00 66.56 101 LEU A C 1
ATOM 797 O O . LEU A 1 101 ? 8.975 1.506 -10.397 1.00 66.56 101 LEU A O 1
ATOM 801 N N . ALA A 1 102 ? 8.577 3.625 -9.755 1.00 62.38 102 ALA A N 1
ATOM 802 C CA . ALA A 1 102 ? 9.707 4.222 -10.463 1.00 62.38 102 ALA A CA 1
ATOM 803 C C . ALA A 1 102 ? 10.845 4.565 -9.494 1.00 62.38 102 ALA A C 1
ATOM 805 O O . ALA A 1 102 ? 10.602 4.943 -8.345 1.00 62.38 102 ALA A O 1
ATOM 806 N N . SER A 1 103 ? 12.091 4.459 -9.963 1.00 51.31 103 SER A N 1
ATOM 807 C CA . SER A 1 103 ? 13.218 5.047 -9.239 1.00 51.31 103 SER A CA 1
ATOM 808 C C . SER A 1 103 ? 13.207 6.550 -9.465 1.00 51.31 103 SER A C 1
ATOM 810 O O . SER A 1 103 ? 13.489 7.024 -10.565 1.00 51.31 103 SER A O 1
ATOM 812 N N . SER A 1 104 ? 12.956 7.309 -8.405 1.00 45.38 104 SER A N 1
ATOM 813 C CA . SER A 1 104 ? 13.360 8.707 -8.358 1.00 45.38 104 SER A CA 1
ATOM 814 C C . SER A 1 104 ? 14.888 8.737 -8.316 1.00 45.38 104 SER A C 1
ATOM 816 O O . SER A 1 104 ? 15.473 8.700 -7.231 1.00 45.38 104 SER A O 1
ATOM 818 N N . ARG A 1 105 ? 15.563 8.762 -9.475 1.00 40.25 105 ARG A N 1
ATOM 819 C CA . ARG A 1 105 ? 16.985 9.122 -9.501 1.00 40.25 105 ARG A CA 1
ATOM 820 C C . ARG A 1 105 ? 17.074 10.522 -8.892 1.00 40.25 105 ARG A C 1
ATOM 822 O O . ARG A 1 105 ? 16.620 11.500 -9.477 1.00 40.25 105 ARG A O 1
ATOM 829 N N . LEU A 1 106 ? 17.595 10.591 -7.669 1.00 35.84 106 LEU A N 1
ATOM 830 C CA . LEU A 1 106 ? 18.034 11.823 -7.036 1.00 35.84 106 LEU A CA 1
ATOM 831 C C . LEU A 1 106 ? 19.037 12.463 -7.994 1.00 35.84 106 LEU A C 1
ATOM 833 O O . LEU A 1 106 ? 20.160 11.979 -8.128 1.00 35.84 106 LEU A O 1
ATOM 837 N N . CYS A 1 107 ? 18.627 13.521 -8.688 1.00 27.89 107 CYS A N 1
ATOM 838 C CA . CYS A 1 107 ? 19.560 14.392 -9.380 1.00 27.89 107 CYS A CA 1
ATOM 839 C C . CYS A 1 107 ? 20.407 15.085 -8.308 1.00 27.89 107 CYS A C 1
ATOM 841 O O . CYS A 1 107 ? 20.042 16.144 -7.799 1.00 27.89 107 CYS A O 1
ATOM 843 N N . SER A 1 108 ? 21.524 14.464 -7.931 1.00 33.09 108 SER A N 1
ATOM 844 C CA . SER A 1 108 ? 22.635 15.184 -7.323 1.00 33.09 108 SER A CA 1
ATOM 845 C C . SER A 1 108 ? 23.120 16.193 -8.358 1.00 33.09 108 SER A C 1
ATOM 847 O O . SER A 1 108 ? 23.707 15.830 -9.375 1.00 33.09 108 SER A O 1
ATOM 849 N N . ASN A 1 109 ? 22.794 17.460 -8.121 1.00 39.72 109 ASN A N 1
ATOM 850 C CA . ASN A 1 109 ? 23.353 18.586 -8.847 1.00 39.72 109 ASN A CA 1
ATOM 851 C C . ASN A 1 109 ? 24.849 18.679 -8.533 1.00 39.72 109 ASN A C 1
ATOM 853 O O . ASN A 1 109 ? 25.206 19.261 -7.517 1.00 39.72 109 ASN A O 1
ATOM 857 N N . ASP A 1 110 ? 25.695 18.173 -9.426 1.00 38.44 110 ASP A N 1
ATOM 858 C CA . ASP A 1 110 ? 27.096 18.580 -9.522 1.00 38.44 110 ASP A CA 1
ATOM 859 C C . ASP A 1 110 ? 27.468 18.833 -10.992 1.00 38.44 110 ASP A C 1
ATOM 861 O O . ASP A 1 110 ? 27.852 17.934 -11.734 1.00 38.44 110 ASP A O 1
ATOM 865 N N . GLY A 1 111 ? 27.392 20.108 -11.384 1.00 34.06 111 GLY A N 1
ATOM 866 C CA . GLY A 1 111 ? 28.258 20.698 -12.411 1.00 34.06 111 GLY A CA 1
ATOM 867 C C . GLY A 1 111 ? 27.823 20.629 -13.888 1.00 34.06 111 GLY A C 1
ATOM 868 O O . GLY A 1 111 ? 26.998 19.807 -14.266 1.00 34.06 111 GLY A O 1
ATOM 869 N N . PRO A 1 112 ? 28.340 21.546 -14.740 1.00 63.12 112 PRO A N 1
ATOM 870 C CA . PRO A 1 112 ? 27.545 22.199 -15.783 1.00 63.12 112 PRO A CA 1
ATOM 871 C C . PRO A 1 112 ? 28.029 21.927 -17.218 1.00 63.12 112 PRO A C 1
ATOM 873 O O . PRO A 1 112 ? 29.228 21.902 -17.460 1.00 63.12 112 PRO A O 1
ATOM 876 N N . CYS A 1 113 ? 27.106 21.855 -18.184 1.00 27.36 113 CYS A N 1
ATOM 877 C CA . CYS A 1 113 ? 27.307 22.151 -19.618 1.00 27.36 113 CYS A CA 1
ATOM 878 C C . CYS A 1 113 ? 25.909 22.370 -20.233 1.00 27.36 113 CYS A C 1
ATOM 880 O O . CYS A 1 113 ? 25.088 21.465 -20.256 1.00 27.36 113 CYS A O 1
ATOM 882 N N . SER A 1 114 ? 25.482 23.607 -20.482 1.00 35.19 114 SER A N 1
ATOM 883 C CA . SER A 1 114 ? 25.758 24.434 -21.669 1.00 35.19 114 SER A CA 1
ATOM 884 C C . SER A 1 114 ? 24.488 24.583 -22.518 1.00 35.19 114 SER A C 1
ATOM 886 O O . SER A 1 114 ? 24.109 23.697 -23.275 1.00 35.19 114 SER A O 1
ATOM 888 N N . ASN A 1 115 ? 23.852 25.739 -22.333 1.00 35.00 115 ASN A N 1
ATOM 889 C CA . ASN A 1 115 ? 22.990 26.494 -23.243 1.00 35.00 115 ASN A CA 1
ATOM 890 C C . ASN A 1 115 ? 22.727 25.890 -24.634 1.00 35.00 115 ASN A C 1
ATOM 892 O O . ASN A 1 115 ? 23.607 25.945 -25.487 1.00 35.00 115 ASN A O 1
ATOM 896 N N . VAL A 1 116 ? 21.461 25.569 -24.924 1.00 35.06 116 VAL A N 1
ATOM 897 C CA . VAL A 1 116 ? 20.808 26.063 -26.147 1.00 35.06 116 VAL A CA 1
ATOM 898 C C . VAL A 1 116 ? 19.350 26.396 -25.828 1.00 35.06 116 VAL A C 1
ATOM 900 O O . VAL A 1 116 ? 18.643 25.646 -25.162 1.00 35.06 116 VAL A O 1
ATOM 903 N N . ALA A 1 117 ? 18.943 27.584 -26.257 1.00 33.75 117 ALA A N 1
ATOM 904 C CA . ALA A 1 117 ? 17.689 28.238 -25.942 1.00 33.75 117 ALA A CA 1
ATOM 905 C C . ALA A 1 117 ? 16.446 27.504 -26.471 1.00 33.75 117 ALA A C 1
ATOM 907 O O . ALA A 1 117 ? 16.414 27.034 -27.606 1.00 33.75 117 ALA A O 1
ATOM 908 N N . SER A 1 118 ? 15.364 27.546 -25.695 1.00 33.50 118 SER A N 1
ATOM 909 C CA . SER A 1 118 ? 14.008 27.623 -26.240 1.00 33.50 118 SER A CA 1
ATOM 910 C C . SER A 1 118 ? 13.128 28.399 -25.273 1.00 33.50 118 SER A C 1
ATOM 912 O O . SER A 1 118 ? 12.782 27.957 -24.182 1.00 33.50 118 SER A O 1
ATOM 914 N N . THR A 1 119 ? 12.835 29.625 -25.684 1.00 38.66 119 THR A N 1
ATOM 915 C CA . THR A 1 119 ? 11.941 30.562 -25.023 1.00 38.66 119 THR A CA 1
ATOM 916 C C . THR A 1 119 ? 10.503 30.071 -25.148 1.00 38.66 119 THR A C 1
ATOM 918 O O . THR A 1 119 ? 9.951 30.055 -26.245 1.00 38.66 119 THR A O 1
ATOM 921 N N . SER A 1 120 ? 9.873 29.746 -24.026 1.00 34.78 120 SER A N 1
ATOM 922 C CA . SER A 1 120 ? 8.419 29.648 -23.926 1.00 34.78 120 SER A CA 1
ATOM 923 C C . SER A 1 120 ? 8.007 30.236 -22.584 1.00 34.78 120 SER A C 1
ATOM 925 O O . SER A 1 120 ? 8.043 29.570 -21.553 1.00 34.78 120 SER A O 1
ATOM 927 N N . LYS A 1 121 ? 7.685 31.531 -22.619 1.00 43.00 121 LYS A N 1
ATOM 928 C CA . LYS A 1 121 ? 7.048 32.283 -21.538 1.00 43.00 121 LYS A CA 1
ATOM 929 C C . LYS A 1 121 ? 5.726 31.609 -21.169 1.00 43.00 121 LYS A C 1
ATOM 931 O O . LYS A 1 121 ? 4.820 31.630 -21.986 1.00 43.00 121 LYS A O 1
ATOM 936 N N . ASP A 1 122 ? 5.652 31.036 -19.973 1.00 35.59 122 ASP A N 1
ATOM 937 C CA . ASP A 1 122 ? 4.497 31.138 -19.066 1.00 35.59 122 ASP A CA 1
ATOM 938 C C . ASP A 1 122 ? 4.82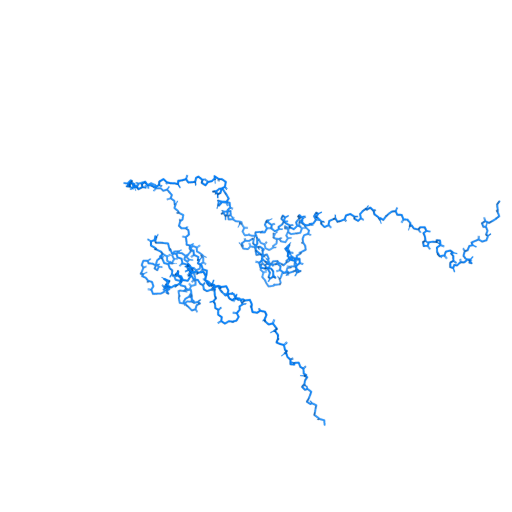6 30.414 -17.748 1.00 35.59 122 ASP A C 1
ATOM 940 O O . ASP A 1 122 ? 4.279 29.371 -17.387 1.00 35.59 122 ASP A O 1
ATOM 944 N N . GLU A 1 123 ? 5.773 30.987 -17.000 1.00 35.81 123 GLU A N 1
ATOM 945 C CA . GLU A 1 123 ? 5.983 30.665 -15.588 1.00 35.81 123 GLU A CA 1
ATOM 946 C C . GLU A 1 123 ? 4.849 31.278 -14.762 1.00 35.81 123 GLU A C 1
ATOM 948 O O . GLU A 1 123 ? 4.941 32.375 -14.208 1.00 35.81 123 GLU A O 1
ATOM 953 N N . ARG A 1 124 ? 3.749 30.534 -14.645 1.00 40.03 124 ARG A N 1
ATOM 954 C CA . ARG A 1 124 ? 2.816 30.724 -13.537 1.00 40.03 124 ARG A CA 1
ATOM 955 C C . ARG A 1 124 ? 3.522 30.236 -12.277 1.00 40.03 124 ARG A C 1
ATOM 957 O O . ARG A 1 124 ? 3.579 29.034 -12.027 1.00 40.03 124 ARG A O 1
ATOM 964 N N . ALA A 1 125 ? 4.084 31.182 -11.526 1.00 38.84 125 ALA A N 1
ATOM 965 C CA . ALA A 1 125 ? 4.716 30.977 -10.230 1.00 38.84 125 ALA A CA 1
ATOM 966 C C . ALA A 1 125 ? 3.887 30.010 -9.367 1.00 38.84 125 ALA A C 1
ATOM 968 O O . ALA A 1 125 ? 2.847 30.377 -8.812 1.00 38.84 125 ALA A O 1
ATOM 969 N N . ARG A 1 126 ? 4.333 28.752 -9.266 1.00 43.66 126 ARG A N 1
ATOM 970 C CA . ARG A 1 126 ? 3.846 27.854 -8.221 1.00 43.66 126 ARG A CA 1
ATOM 971 C C . ARG A 1 126 ? 4.378 28.419 -6.917 1.00 43.66 126 ARG A C 1
ATOM 973 O O . ARG A 1 126 ? 5.587 28.544 -6.740 1.00 43.66 126 ARG A O 1
ATOM 980 N N . SER A 1 127 ? 3.452 28.824 -6.056 1.00 44.62 127 SER A N 1
ATOM 981 C CA . SER A 1 127 ? 3.746 29.331 -4.723 1.00 44.62 127 SER A CA 1
ATOM 982 C C . SER A 1 127 ? 4.733 28.398 -4.025 1.00 44.62 127 SER A C 1
ATOM 984 O O . SER A 1 127 ? 4.554 27.180 -4.029 1.00 44.62 127 SER A O 1
ATOM 986 N N . LEU A 1 128 ? 5.756 28.981 -3.405 1.00 40.47 128 LEU A N 1
ATOM 987 C CA . LEU A 1 128 ? 6.784 28.304 -2.611 1.00 40.47 128 LEU A CA 1
ATOM 988 C C . LEU A 1 128 ? 6.163 27.368 -1.546 1.00 40.47 128 LEU A C 1
ATOM 990 O O . LEU A 1 128 ? 6.751 26.350 -1.192 1.00 40.47 128 LEU A O 1
ATOM 994 N N . ALA A 1 129 ? 4.914 27.627 -1.139 1.00 41.78 129 ALA A N 1
ATOM 995 C CA . ALA A 1 129 ? 4.116 26.755 -0.276 1.00 41.78 129 ALA A CA 1
ATOM 996 C C . ALA A 1 129 ? 3.836 25.353 -0.866 1.00 41.78 129 ALA A C 1
ATOM 998 O O . ALA A 1 129 ? 3.779 24.377 -0.125 1.00 41.78 129 ALA A O 1
ATOM 999 N N . GLN A 1 130 ? 3.701 25.217 -2.190 1.00 44.25 130 GLN A N 1
ATOM 1000 C CA . GLN A 1 130 ? 3.432 23.932 -2.853 1.00 44.25 130 GLN A CA 1
ATOM 1001 C C . GLN A 1 130 ? 4.700 23.066 -2.989 1.00 44.25 130 GLN A C 1
ATOM 1003 O O . GLN A 1 130 ? 4.620 21.837 -3.020 1.00 44.25 130 GLN A O 1
ATOM 1008 N N . VAL A 1 131 ? 5.873 23.708 -3.021 1.00 44.47 131 VAL A N 1
ATOM 1009 C CA . VAL A 1 131 ? 7.183 23.037 -3.009 1.00 44.47 131 VAL A CA 1
ATOM 1010 C C . VAL A 1 131 ? 7.526 22.559 -1.596 1.00 44.47 131 VAL A C 1
ATOM 1012 O O . VAL A 1 131 ? 7.993 21.435 -1.437 1.00 44.47 131 VAL A O 1
ATOM 1015 N N . ILE A 1 132 ? 7.210 23.354 -0.568 1.00 42.88 132 ILE A N 1
ATOM 1016 C CA . ILE A 1 132 ? 7.396 22.963 0.838 1.00 42.88 132 ILE A CA 1
ATOM 1017 C C . ILE A 1 132 ? 6.500 21.762 1.191 1.00 42.88 132 ILE A C 1
ATOM 1019 O O . ILE A 1 132 ? 7.001 20.779 1.729 1.00 42.88 132 ILE A O 1
ATOM 1023 N N . ALA A 1 133 ? 5.233 21.752 0.759 1.00 40.41 133 ALA A N 1
ATOM 1024 C CA . ALA A 1 133 ? 4.330 20.616 0.984 1.00 40.41 133 ALA A CA 1
ATOM 1025 C C . ALA A 1 133 ? 4.783 19.305 0.300 1.00 40.41 133 ALA A C 1
ATOM 1027 O O . ALA A 1 133 ? 4.443 18.218 0.760 1.00 40.41 133 ALA A O 1
ATOM 1028 N N . SER A 1 134 ? 5.564 19.385 -0.786 1.00 39.84 134 SER A N 1
ATOM 1029 C CA . SER A 1 134 ? 6.084 18.198 -1.489 1.00 39.84 134 SER A CA 1
ATOM 1030 C C . SER A 1 134 ? 7.403 17.676 -0.900 1.00 39.84 134 SER A C 1
ATOM 1032 O O . SER A 1 134 ? 7.748 16.516 -1.111 1.00 39.84 134 SER A O 1
ATOM 1034 N N . ALA A 1 135 ? 8.136 18.501 -0.144 1.00 36.53 135 ALA A N 1
ATOM 1035 C CA . ALA A 1 135 ? 9.392 18.117 0.503 1.00 36.53 135 ALA A CA 1
ATOM 1036 C C . ALA A 1 135 ? 9.189 17.477 1.893 1.00 36.53 135 ALA A C 1
ATOM 1038 O O . ALA A 1 135 ? 10.057 16.744 2.367 1.00 36.53 135 ALA A O 1
ATOM 1039 N N . GLU A 1 136 ? 8.030 17.680 2.527 1.00 40.66 136 GLU A N 1
ATOM 1040 C CA . GLU A 1 136 ? 7.692 17.075 3.827 1.00 40.66 136 GLU A CA 1
ATOM 1041 C C . GLU A 1 136 ? 7.311 15.583 3.734 1.00 40.66 136 GLU A C 1
ATOM 1043 O O . GLU A 1 136 ? 7.315 14.878 4.740 1.00 40.66 136 GLU A O 1
ATOM 1048 N N . GLY A 1 137 ? 7.075 15.053 2.527 1.00 41.22 137 GLY A N 1
ATOM 1049 C CA . GLY A 1 137 ? 6.798 13.628 2.295 1.00 41.22 137 GLY A CA 1
ATOM 1050 C C . GLY A 1 137 ? 8.020 12.702 2.389 1.00 41.22 137 GLY A C 1
ATOM 1051 O O . GLY A 1 137 ? 7.875 11.488 2.278 1.00 41.22 137 GLY A O 1
ATOM 1052 N N . SER A 1 138 ? 9.224 13.250 2.587 1.00 40.16 138 SER A N 1
ATOM 1053 C CA . SER A 1 138 ? 10.476 12.486 2.679 1.00 40.16 138 SER A CA 1
ATOM 1054 C C . SER A 1 138 ? 11.119 12.565 4.069 1.00 40.16 138 SER A C 1
ATOM 1056 O O . SER A 1 138 ? 12.341 12.474 4.209 1.00 40.16 138 SER A O 1
ATOM 1058 N N . VAL A 1 139 ? 10.320 12.692 5.129 1.00 45.31 139 VAL A N 1
ATOM 1059 C CA . VAL A 1 139 ? 10.792 12.293 6.458 1.00 45.31 139 VAL A CA 1
ATOM 1060 C C . VAL A 1 139 ? 10.777 10.770 6.469 1.00 45.31 139 VAL A C 1
ATOM 1062 O O . VAL A 1 139 ? 9.719 10.151 6.548 1.00 45.31 139 VAL A O 1
ATOM 1065 N N . ARG A 1 140 ? 11.951 10.139 6.339 1.00 49.50 140 ARG A N 1
ATOM 1066 C CA . ARG A 1 140 ? 12.097 8.703 6.608 1.00 49.50 140 ARG A CA 1
ATOM 1067 C C . ARG A 1 140 ? 11.718 8.480 8.069 1.00 49.50 140 ARG A C 1
ATOM 1069 O O . ARG A 1 140 ? 12.552 8.646 8.957 1.00 49.50 140 ARG A O 1
ATOM 1076 N N . HIS A 1 141 ? 10.449 8.186 8.326 1.00 61.56 141 HIS A N 1
ATOM 1077 C CA . HIS A 1 141 ? 9.996 7.875 9.666 1.00 61.56 141 HIS A CA 1
ATOM 1078 C C . HIS A 1 141 ? 10.722 6.613 10.120 1.00 61.56 141 HIS A C 1
ATOM 1080 O O . HIS A 1 141 ? 10.726 5.599 9.424 1.00 61.56 141 HIS A O 1
ATOM 1086 N N . VAL A 1 142 ? 11.383 6.705 11.273 1.00 78.81 142 VAL A N 1
ATOM 1087 C CA . VAL A 1 142 ? 12.052 5.562 11.889 1.00 78.81 142 VAL A CA 1
ATOM 1088 C C . VAL A 1 142 ? 10.990 4.481 12.119 1.00 78.81 142 VAL A C 1
ATOM 1090 O O . VAL A 1 142 ? 9.975 4.787 12.754 1.00 78.81 142 VAL A O 1
ATOM 1093 N N . PRO A 1 143 ? 11.174 3.254 11.597 1.00 84.81 143 PRO A N 1
ATOM 1094 C CA . PRO A 1 143 ? 10.233 2.166 11.821 1.00 84.81 143 PRO A CA 1
ATOM 1095 C C . PRO A 1 143 ? 10.011 1.964 13.318 1.00 84.81 143 PRO A C 1
ATOM 1097 O O . PRO A 1 143 ? 10.972 1.794 14.075 1.00 84.81 143 PRO A O 1
ATOM 1100 N N . LEU A 1 144 ? 8.755 2.012 13.752 1.00 86.56 144 LEU A N 1
ATOM 1101 C CA . LEU A 1 144 ? 8.410 1.817 15.151 1.00 86.56 144 LEU A CA 1
ATOM 1102 C C . LEU A 1 144 ? 8.218 0.333 15.436 1.00 86.56 144 LEU A C 1
ATOM 1104 O O . LEU A 1 144 ? 7.551 -0.410 14.715 1.00 86.56 144 LEU A O 1
ATOM 1108 N N . THR A 1 145 ? 8.784 -0.114 16.550 1.00 91.00 145 THR A N 1
ATOM 1109 C CA . THR A 1 145 ? 8.510 -1.454 17.059 1.00 91.00 145 THR A CA 1
ATOM 1110 C C . THR A 1 145 ? 7.067 -1.549 17.550 1.00 91.00 145 THR A C 1
ATOM 1112 O O . THR A 1 145 ? 6.453 -0.569 17.977 1.00 91.00 145 THR A O 1
ATOM 1115 N N . ARG A 1 146 ? 6.527 -2.770 17.577 1.00 91.31 146 ARG A N 1
ATOM 1116 C CA . ARG A 1 146 ? 5.182 -3.039 18.106 1.00 91.31 146 ARG A CA 1
ATOM 1117 C C . ARG A 1 146 ? 4.990 -2.515 19.537 1.00 91.31 146 ARG A C 1
ATOM 1119 O O . ARG A 1 146 ? 3.894 -2.088 19.885 1.00 91.31 146 ARG A O 1
ATOM 1126 N N . SER A 1 147 ? 6.038 -2.562 20.362 1.00 92.25 147 SER A N 1
ATOM 1127 C CA . SER A 1 147 ? 6.003 -2.057 21.739 1.00 92.25 147 SER A CA 1
ATOM 1128 C C . SER A 1 147 ? 5.892 -0.534 21.787 1.00 92.25 147 SER A C 1
ATOM 1130 O O . SER A 1 147 ? 5.065 -0.029 22.534 1.00 92.25 147 SER A O 1
ATOM 1132 N N . GLN A 1 148 ? 6.650 0.175 20.945 1.00 92.88 148 GLN A N 1
ATOM 1133 C CA . GLN A 1 148 ? 6.588 1.638 20.847 1.00 92.88 148 GLN A CA 1
ATOM 1134 C C . GLN A 1 148 ? 5.220 2.110 20.346 1.00 92.88 148 GLN A C 1
ATOM 1136 O O . GLN A 1 148 ? 4.630 3.007 20.934 1.00 92.88 148 GLN A O 1
ATOM 1141 N N . LEU A 1 149 ? 4.663 1.458 19.318 1.00 92.88 149 LEU A N 1
ATOM 1142 C CA . LEU A 1 149 ? 3.306 1.766 18.854 1.00 92.88 149 LEU A CA 1
ATOM 1143 C C . LEU A 1 149 ? 2.266 1.580 19.967 1.00 92.88 149 LEU A C 1
ATOM 1145 O O . LEU A 1 149 ? 1.370 2.404 20.126 1.00 92.88 149 LEU A O 1
ATOM 1149 N N . ALA A 1 150 ? 2.383 0.502 20.745 1.00 93.94 150 ALA A N 1
ATOM 1150 C CA . ALA A 1 150 ? 1.477 0.239 21.859 1.00 93.94 150 ALA A CA 1
ATOM 1151 C C . ALA A 1 150 ? 1.617 1.281 22.979 1.00 93.94 150 ALA A C 1
ATOM 1153 O O . ALA A 1 150 ? 0.616 1.651 23.589 1.00 93.94 150 ALA A O 1
ATOM 1154 N N . GLU A 1 151 ? 2.835 1.747 23.254 1.00 95.12 151 GLU A N 1
ATOM 1155 C CA . GLU A 1 151 ? 3.110 2.791 24.243 1.00 95.12 151 GLU A CA 1
ATOM 1156 C C . GLU A 1 151 ? 2.489 4.133 23.832 1.00 95.12 151 GLU A C 1
ATOM 1158 O O . GLU A 1 151 ? 1.748 4.722 24.618 1.00 95.12 151 GLU A O 1
ATOM 1163 N N . GLU A 1 152 ? 2.677 4.554 22.579 1.00 93.62 152 GLU A N 1
ATOM 1164 C CA . GLU A 1 152 ? 2.075 5.781 22.035 1.00 93.62 152 GLU A CA 1
ATOM 1165 C C . GLU A 1 152 ? 0.538 5.727 22.050 1.00 93.62 152 GLU A C 1
ATOM 1167 O O . GLU A 1 152 ? -0.125 6.668 22.485 1.00 93.62 152 GLU A O 1
ATOM 1172 N N . LEU A 1 153 ? -0.060 4.595 21.663 1.00 94.19 153 LEU A N 1
ATOM 1173 C CA . LEU A 1 153 ? -1.516 4.413 21.743 1.00 94.19 153 LEU A CA 1
ATOM 1174 C C . LEU A 1 153 ? -2.025 4.444 23.189 1.00 94.19 153 LEU A C 1
ATOM 1176 O O . LEU A 1 153 ? -3.080 5.019 23.461 1.00 94.19 153 LEU A O 1
ATOM 1180 N N . SER A 1 154 ? -1.277 3.846 24.122 1.00 94.62 154 SER A N 1
ATOM 1181 C CA . SER A 1 154 ? -1.626 3.841 25.549 1.00 94.62 154 SER A CA 1
ATOM 1182 C C . SER A 1 154 ? -1.581 5.247 26.140 1.00 94.62 154 SER A C 1
ATOM 1184 O O . SER A 1 154 ? -2.458 5.605 26.924 1.00 94.62 154 SER A O 1
ATOM 1186 N N . LYS A 1 155 ? -0.598 6.057 25.736 1.00 94.38 155 LYS A N 1
ATOM 1187 C CA . LYS A 1 155 ? -0.436 7.449 26.167 1.00 94.38 155 LYS A CA 1
ATOM 1188 C C . LYS A 1 155 ? -1.631 8.319 25.773 1.00 94.38 155 LYS A C 1
ATOM 1190 O O . LYS A 1 155 ? -2.115 9.097 26.590 1.00 94.38 155 LYS A O 1
ATOM 1195 N N . GLU A 1 156 ? -2.165 8.117 24.572 1.00 91.56 156 GLU A N 1
ATOM 1196 C CA . GLU A 1 156 ? -3.382 8.796 24.102 1.00 91.56 156 GLU A CA 1
ATOM 1197 C C . GLU A 1 156 ? -4.682 8.153 24.644 1.00 91.56 156 GLU A C 1
ATOM 1199 O O . GLU A 1 156 ? -5.792 8.691 24.514 1.00 91.56 156 GLU A O 1
ATOM 1204 N N . GLY A 1 157 ? -4.569 7.002 25.314 1.00 92.06 157 GLY A N 1
ATOM 1205 C CA . GLY A 1 157 ? -5.696 6.222 25.822 1.00 92.06 157 GLY A CA 1
ATOM 1206 C C . GLY A 1 157 ? -6.577 5.668 24.702 1.00 92.06 157 GLY A C 1
ATOM 1207 O O . GLY A 1 157 ? -7.800 5.644 24.842 1.00 92.06 157 GLY A O 1
ATOM 1208 N N . ILE A 1 158 ? -5.970 5.288 23.578 1.00 93.31 158 ILE A N 1
ATOM 1209 C CA . ILE A 1 158 ? -6.652 4.685 22.433 1.00 93.31 158 ILE A CA 1
ATOM 1210 C C . ILE A 1 158 ? -6.687 3.166 22.647 1.00 93.31 158 ILE A C 1
ATOM 1212 O O . ILE A 1 158 ? -5.632 2.563 22.847 1.00 93.31 158 ILE A O 1
ATOM 1216 N N . PRO A 1 159 ? -7.864 2.516 22.597 1.00 93.06 159 PRO A N 1
ATOM 1217 C CA . PRO A 1 159 ? -7.949 1.070 22.740 1.00 93.06 159 PRO A CA 1
ATOM 1218 C C . PRO A 1 159 ? -7.298 0.373 21.541 1.00 93.06 159 PRO A C 1
ATOM 1220 O O . PRO A 1 159 ? -7.554 0.718 20.385 1.00 93.06 159 PRO A O 1
ATOM 1223 N N . PHE A 1 160 ? -6.476 -0.636 21.822 1.00 95.00 160 PHE A N 1
ATOM 1224 C CA . PHE A 1 160 ? -5.803 -1.430 20.800 1.00 95.00 160 PHE A CA 1
ATOM 1225 C C . PHE A 1 160 ? -5.766 -2.915 21.166 1.00 95.00 160 PHE A C 1
ATOM 1227 O O . PHE A 1 160 ? -5.770 -3.297 22.334 1.00 95.00 160 PHE A O 1
ATOM 1234 N N . GLU A 1 161 ? -5.687 -3.759 20.143 1.00 95.00 161 GLU A N 1
ATOM 1235 C CA . GLU A 1 161 ? -5.543 -5.205 20.258 1.00 95.00 161 GLU A CA 1
ATOM 1236 C C . GLU A 1 161 ? -4.215 -5.652 19.639 1.00 95.00 161 GLU A C 1
ATOM 1238 O O . GLU A 1 161 ? -3.845 -5.260 18.527 1.00 95.00 161 GLU A O 1
ATOM 1243 N N . ARG A 1 162 ? -3.483 -6.496 20.371 1.00 93.44 162 ARG A N 1
ATOM 1244 C CA . ARG A 1 162 ? -2.254 -7.123 19.878 1.00 93.44 162 ARG A CA 1
ATOM 1245 C C . ARG A 1 162 ? -2.621 -8.384 19.112 1.00 93.44 162 ARG A C 1
ATOM 1247 O O . ARG A 1 162 ? -3.218 -9.293 19.678 1.00 93.44 162 ARG A O 1
ATOM 1254 N N . VAL A 1 163 ? -2.218 -8.463 17.850 1.00 89.69 163 VAL A N 1
ATOM 1255 C CA . VAL A 1 163 ? -2.447 -9.670 17.052 1.00 89.69 163 VAL A CA 1
ATOM 1256 C C . VAL A 1 163 ? -1.394 -10.723 17.405 1.00 89.69 163 VAL A C 1
ATOM 1258 O O . VAL A 1 163 ? -0.210 -10.409 17.553 1.00 89.69 163 VAL A O 1
ATOM 1261 N N . THR A 1 164 ? -1.830 -11.975 17.572 1.00 84.31 164 THR A N 1
ATOM 1262 C CA . THR A 1 164 ? -0.970 -13.117 17.935 1.00 84.31 164 THR A CA 1
ATOM 1263 C C . THR A 1 164 ? 0.087 -13.405 16.872 1.00 84.31 164 THR A C 1
ATOM 1265 O O . THR A 1 164 ? 1.229 -13.721 17.199 1.00 84.31 164 THR A O 1
ATOM 1268 N N . HIS A 1 165 ? -0.278 -13.236 15.602 1.00 80.81 165 HIS A N 1
ATOM 1269 C CA . HIS A 1 165 ? 0.589 -13.456 14.453 1.00 80.81 165 HIS A CA 1
ATOM 1270 C C . HIS A 1 165 ? 0.816 -12.138 13.710 1.00 80.81 165 HIS A C 1
ATOM 1272 O O . HIS A 1 165 ? -0.036 -11.699 12.941 1.00 80.81 165 HIS A O 1
ATOM 1278 N N . GLY A 1 166 ? 1.970 -11.508 13.949 1.00 78.19 166 GLY A N 1
ATOM 1279 C CA . GLY A 1 166 ? 2.426 -10.339 13.198 1.00 78.19 166 GLY A CA 1
ATOM 1280 C C . GLY A 1 166 ? 2.941 -9.173 14.044 1.00 78.19 166 GLY A C 1
ATOM 1281 O O . GLY A 1 166 ? 2.776 -9.112 15.264 1.00 78.19 166 GLY A O 1
ATOM 1282 N N . ASN A 1 167 ? 3.569 -8.222 13.350 1.00 82.50 167 ASN A N 1
ATOM 1283 C CA . ASN A 1 167 ? 4.131 -6.991 13.917 1.00 82.50 167 ASN A CA 1
ATOM 1284 C C . ASN A 1 167 ? 3.164 -5.800 13.811 1.00 82.50 167 ASN A C 1
ATOM 1286 O O . ASN A 1 167 ? 3.601 -4.660 13.686 1.00 82.50 167 ASN A O 1
ATOM 1290 N N . PHE A 1 168 ? 1.858 -6.061 13.838 1.00 91.56 168 PHE A N 1
ATOM 1291 C CA . PHE A 1 168 ? 0.823 -5.039 13.710 1.00 91.56 168 PHE A CA 1
ATOM 1292 C C . PHE A 1 168 ? -0.100 -5.008 14.927 1.00 91.56 168 PHE A C 1
ATOM 1294 O O . PHE A 1 168 ? -0.262 -5.997 15.649 1.00 91.56 168 PHE A O 1
ATOM 1301 N N . LEU A 1 169 ? -0.695 -3.840 15.152 1.00 94.88 169 LEU A N 1
ATOM 1302 C CA . LEU A 1 169 ? -1.723 -3.607 16.165 1.00 94.88 169 LEU A CA 1
ATOM 1303 C C . LEU A 1 169 ? -3.055 -3.339 15.476 1.00 94.88 169 LEU A C 1
ATOM 1305 O O . LEU A 1 169 ? -3.075 -2.766 14.387 1.00 94.88 169 LEU A O 1
ATOM 1309 N N . ARG A 1 170 ? -4.156 -3.746 16.108 1.00 95.56 170 ARG A N 1
ATOM 1310 C CA . ARG A 1 170 ? -5.508 -3.417 15.654 1.00 95.56 170 ARG A CA 1
ATOM 1311 C C . ARG A 1 170 ? -6.109 -2.314 16.504 1.00 95.56 170 ARG A C 1
ATOM 1313 O O . ARG A 1 170 ? -6.015 -2.368 17.724 1.00 95.56 170 ARG A O 1
ATOM 1320 N N . VAL A 1 171 ? -6.746 -1.346 15.859 1.00 96.38 171 VAL A N 1
ATOM 1321 C CA . VAL A 1 171 ? -7.450 -0.227 16.502 1.00 96.38 171 VAL A CA 1
ATOM 1322 C C . VAL A 1 171 ? -8.786 0.025 15.807 1.00 96.38 171 VAL A C 1
ATOM 1324 O O . VAL A 1 171 ? -9.044 -0.491 14.715 1.00 96.38 171 VAL A O 1
ATOM 1327 N N . ASN A 1 172 ? -9.647 0.814 16.440 1.00 95.88 172 ASN A N 1
ATOM 1328 C CA . ASN A 1 172 ? -10.902 1.249 15.834 1.00 95.88 172 ASN A CA 1
ATOM 1329 C C . ASN A 1 172 ? -10.632 2.294 14.743 1.00 95.88 172 ASN A C 1
ATOM 1331 O O . ASN A 1 172 ? -9.689 3.085 14.839 1.00 95.88 172 ASN A O 1
ATOM 1335 N N . CYS A 1 173 ? -11.456 2.301 13.697 1.00 94.81 173 CYS A N 1
ATOM 1336 C CA . CYS A 1 173 ? -11.319 3.289 12.637 1.00 94.81 173 CYS A CA 1
ATOM 1337 C C . CYS A 1 173 ? -11.812 4.657 13.096 1.00 94.81 173 CYS A C 1
ATOM 1339 O O . CYS A 1 173 ? -12.940 4.793 13.541 1.00 94.81 173 CYS A O 1
ATOM 1341 N N . VAL A 1 174 ? -11.003 5.695 12.901 1.00 94.00 174 VAL A N 1
ATOM 1342 C CA . VAL A 1 174 ? -11.397 7.074 13.225 1.00 94.00 174 VAL A CA 1
ATOM 1343 C C . VAL A 1 174 ? -12.328 7.666 12.155 1.00 94.00 174 VAL A C 1
ATOM 1345 O O . VAL A 1 174 ? -12.922 8.710 12.378 1.00 94.00 174 VAL A O 1
ATOM 1348 N N . PHE A 1 175 ? -12.521 7.027 11.002 1.00 91.81 175 PHE A N 1
ATOM 1349 C CA . PHE A 1 175 ? -13.399 7.554 9.947 1.00 91.81 175 PHE A CA 1
ATOM 1350 C C . PHE A 1 175 ? -14.775 6.898 9.933 1.00 91.81 175 PHE A C 1
ATOM 1352 O O . PHE A 1 175 ? -15.778 7.601 9.927 1.00 91.81 175 PHE A O 1
ATOM 1359 N N . CYS A 1 176 ? -14.821 5.565 9.951 1.00 92.69 17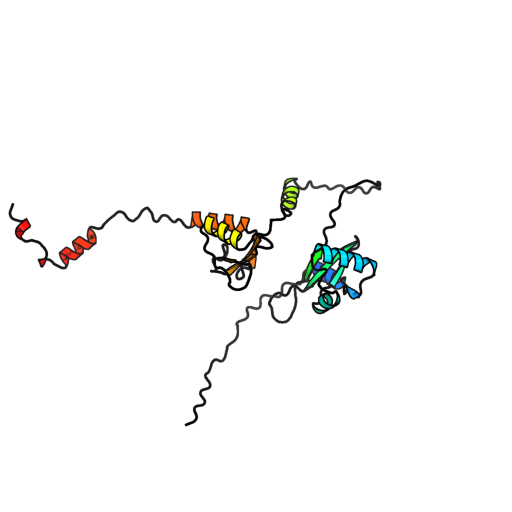6 CYS A N 1
ATOM 1360 C CA . CYS A 1 176 ? -16.072 4.806 9.904 1.00 92.69 176 CYS A CA 1
ATOM 1361 C C . CYS A 1 176 ? -16.486 4.201 11.253 1.00 92.69 176 CYS A C 1
ATOM 1363 O O . CYS A 1 176 ? -17.472 3.476 11.298 1.00 92.69 176 CYS A O 1
ATOM 1365 N N . ASP A 1 177 ? -15.717 4.440 12.323 1.00 92.38 177 ASP A N 1
ATOM 1366 C CA . ASP A 1 177 ? -15.966 3.941 13.687 1.00 92.38 177 ASP A CA 1
ATOM 1367 C C . ASP A 1 177 ? -16.083 2.407 13.806 1.00 92.38 177 ASP A C 1
ATOM 1369 O O . ASP A 1 177 ? -16.428 1.873 14.857 1.00 92.38 177 ASP A O 1
ATOM 1373 N N . ALA A 1 178 ? -15.701 1.670 12.757 1.00 93.25 178 ALA A N 1
ATOM 1374 C CA . ALA A 1 178 ? -15.672 0.216 12.769 1.00 93.25 178 ALA A CA 1
ATOM 1375 C C . ALA A 1 178 ? -14.630 -0.309 13.772 1.00 93.25 178 ALA A C 1
ATOM 1377 O O . ALA A 1 178 ? -13.446 0.058 13.727 1.00 93.25 178 ALA A O 1
ATOM 1378 N N . GLU A 1 179 ? -15.060 -1.211 14.650 1.00 93.81 179 GLU A N 1
ATOM 1379 C CA . GLU A 1 179 ? -14.227 -1.788 15.703 1.00 93.81 179 GLU A CA 1
ATOM 1380 C C . GLU A 1 179 ? -13.117 -2.683 15.144 1.00 93.81 179 GLU A C 1
ATOM 1382 O O . GLU A 1 179 ? -13.345 -3.471 14.225 1.00 93.81 179 GLU A O 1
ATOM 1387 N N . ARG A 1 180 ? -11.903 -2.570 15.708 1.00 92.25 180 ARG A N 1
ATOM 1388 C CA . ARG A 1 180 ? -10.733 -3.426 15.397 1.00 92.25 180 ARG A CA 1
ATOM 1389 C C . ARG A 1 180 ? -10.444 -3.580 13.894 1.00 92.25 180 ARG A C 1
ATOM 1391 O O . ARG A 1 180 ? -9.879 -4.585 13.455 1.00 92.25 180 ARG A O 1
ATOM 1398 N N . SER A 1 181 ? -10.844 -2.585 13.109 1.00 93.69 181 SER A N 1
ATOM 1399 C CA . SER A 1 181 ? -10.840 -2.613 11.646 1.00 93.69 181 SER A CA 1
ATOM 1400 C C . SER A 1 181 ? -9.596 -1.967 11.040 1.00 93.69 181 SER A C 1
ATOM 1402 O O . SER A 1 181 ? -9.285 -2.201 9.873 1.00 93.69 181 SER A O 1
ATOM 1404 N N . CYS A 1 182 ? -8.864 -1.165 11.810 1.00 95.94 182 CYS A N 1
ATOM 1405 C CA . CYS A 1 182 ? -7.610 -0.576 11.370 1.00 95.94 182 CYS A CA 1
ATOM 1406 C C . CYS A 1 182 ? -6.439 -1.435 11.818 1.00 95.94 182 CYS A C 1
ATOM 1408 O O . CYS A 1 182 ? -6.356 -1.786 12.993 1.00 95.94 182 CYS A O 1
ATOM 1410 N N . TYR A 1 183 ? -5.512 -1.724 10.908 1.00 95.62 183 TYR A N 1
ATOM 1411 C CA . TYR A 1 183 ? -4.207 -2.269 11.264 1.00 95.62 183 TYR A CA 1
ATOM 1412 C C . TYR A 1 183 ? -3.150 -1.170 11.201 1.00 95.62 183 TYR A C 1
ATOM 1414 O O . TYR A 1 183 ? -3.178 -0.313 10.317 1.00 95.62 183 TYR A O 1
ATOM 1422 N N . ILE A 1 184 ? -2.225 -1.207 12.154 1.00 95.56 184 ILE A N 1
ATOM 1423 C CA . ILE A 1 184 ? -1.091 -0.292 12.242 1.00 95.56 184 ILE A CA 1
ATOM 1424 C C . ILE A 1 184 ? 0.164 -1.080 11.909 1.00 95.56 184 ILE A C 1
ATOM 1426 O O . ILE A 1 184 ? 0.479 -2.055 12.596 1.00 95.56 184 ILE A O 1
ATOM 1430 N N . SER A 1 185 ? 0.871 -0.658 10.869 1.00 91.69 185 SER A N 1
ATOM 1431 C CA . SER A 1 185 ? 2.138 -1.257 10.471 1.00 91.69 185 SER A CA 1
ATOM 1432 C C . SER A 1 185 ? 3.298 -0.422 11.007 1.00 91.69 185 SER A C 1
ATOM 1434 O O . SER A 1 185 ? 3.406 0.767 10.728 1.00 91.69 185 SER A O 1
ATOM 1436 N N . GLY A 1 186 ? 4.174 -1.045 11.798 1.00 87.50 186 GLY A N 1
ATOM 1437 C CA . GLY A 1 186 ? 5.366 -0.381 12.341 1.00 87.50 186 GLY A CA 1
ATOM 1438 C C . GLY A 1 186 ? 6.510 -0.211 11.340 1.00 87.50 186 GLY A C 1
ATOM 1439 O O . GLY A 1 186 ? 7.467 0.499 11.621 1.00 87.50 186 GLY A O 1
ATOM 1440 N N . LEU A 1 187 ? 6.433 -0.855 10.170 1.00 86.38 187 LEU A N 1
ATOM 1441 C CA . LEU A 1 187 ? 7.476 -0.752 9.143 1.00 86.38 187 LEU A CA 1
ATOM 1442 C C . LEU A 1 187 ? 7.446 0.604 8.435 1.00 86.38 187 LEU A C 1
ATOM 1444 O O . LEU A 1 187 ? 8.485 1.214 8.210 1.00 86.38 187 LEU A O 1
ATOM 1448 N N . ASP A 1 188 ? 6.247 1.059 8.099 1.00 86.69 188 ASP A N 1
ATOM 1449 C CA . ASP A 1 188 ? 5.949 2.282 7.357 1.00 86.69 188 ASP A CA 1
ATOM 1450 C C . ASP A 1 188 ? 5.172 3.299 8.208 1.00 86.69 188 ASP A C 1
ATOM 1452 O O . ASP A 1 188 ? 4.849 4.383 7.728 1.00 86.69 188 ASP A O 1
ATOM 1456 N N . ASN A 1 189 ? 4.891 2.970 9.475 1.00 90.75 189 ASN A N 1
ATOM 1457 C CA . ASN A 1 189 ? 4.124 3.792 10.410 1.00 90.75 189 ASN A CA 1
ATOM 1458 C C . ASN A 1 189 ? 2.797 4.270 9.802 1.00 90.75 189 ASN A C 1
ATOM 1460 O O . ASN A 1 189 ? 2.409 5.428 9.967 1.00 90.75 189 ASN A O 1
ATOM 1464 N N . SER A 1 190 ? 2.106 3.382 9.085 1.00 93.56 190 SER A N 1
ATOM 1465 C CA . SER A 1 190 ? 0.816 3.662 8.458 1.00 93.56 190 SER A CA 1
ATOM 1466 C C . SER A 1 190 ? -0.323 2.967 9.201 1.00 93.56 190 SER A C 1
ATOM 1468 O O . SER A 1 190 ? -0.156 1.908 9.817 1.00 93.56 190 SER A O 1
ATOM 1470 N N . VAL A 1 191 ? -1.503 3.581 9.148 1.00 95.94 191 VAL A N 1
ATOM 1471 C CA . VAL A 1 191 ? -2.753 3.030 9.670 1.00 95.94 191 VAL A CA 1
ATOM 1472 C C . VAL A 1 191 ? -3.721 2.892 8.518 1.00 95.94 191 VAL A C 1
ATOM 1474 O O . VAL A 1 191 ? -4.052 3.887 7.879 1.00 95.94 191 VAL A O 1
ATOM 1477 N N . THR A 1 192 ? -4.191 1.674 8.267 1.00 95.75 192 THR A N 1
ATOM 1478 C CA . THR A 1 192 ? -5.114 1.401 7.161 1.00 95.75 192 THR A CA 1
ATOM 1479 C C . THR A 1 192 ? -6.348 0.670 7.664 1.00 95.75 192 THR A C 1
ATOM 1481 O O . THR A 1 192 ? -6.245 -0.339 8.366 1.00 95.75 192 THR A O 1
ATOM 1484 N N . CYS A 1 193 ? -7.525 1.178 7.303 1.00 95.44 193 CYS A N 1
ATOM 1485 C CA . CYS A 1 193 ? -8.799 0.549 7.624 1.00 95.44 193 CYS A CA 1
ATOM 1486 C C . CYS A 1 193 ? -9.166 -0.517 6.589 1.00 95.44 193 CYS A C 1
ATOM 1488 O O . CYS A 1 193 ? -9.172 -0.249 5.392 1.00 95.44 193 CYS A O 1
ATOM 1490 N N . VAL A 1 194 ? -9.555 -1.712 7.035 1.00 94.25 194 VAL A N 1
ATOM 1491 C CA . VAL A 1 194 ? -10.037 -2.768 6.126 1.00 94.25 194 VAL A CA 1
ATOM 1492 C C . VAL A 1 194 ? -11.468 -2.535 5.635 1.00 94.25 194 VAL A C 1
ATOM 1494 O O . VAL A 1 194 ? -11.860 -3.139 4.644 1.00 94.25 194 VAL A O 1
ATOM 1497 N N . VAL A 1 195 ? -12.237 -1.683 6.324 1.00 92.81 195 VAL A N 1
ATOM 1498 C CA . VAL A 1 195 ? -13.655 -1.422 6.026 1.00 92.81 195 VAL A CA 1
ATOM 1499 C C . VAL A 1 195 ? -13.806 -0.250 5.061 1.00 92.81 195 VAL A C 1
ATOM 1501 O O . VAL A 1 195 ? -14.391 -0.410 3.998 1.00 92.81 195 VAL A O 1
ATOM 1504 N N . CYS A 1 196 ? -13.270 0.927 5.405 1.00 92.94 196 CYS A N 1
ATOM 1505 C CA . CYS A 1 196 ? -13.385 2.118 4.556 1.00 92.94 196 CYS A CA 1
ATOM 1506 C C . CYS A 1 196 ? -12.182 2.342 3.631 1.00 92.94 196 CYS A C 1
ATOM 1508 O O . CYS A 1 196 ? -12.200 3.283 2.848 1.00 92.94 196 CYS A O 1
ATOM 1510 N N . HIS A 1 197 ? -11.142 1.505 3.722 1.00 89.56 197 HIS A N 1
ATOM 1511 C CA . HIS A 1 197 ? -9.908 1.599 2.927 1.00 89.56 197 HIS A CA 1
ATOM 1512 C C . HIS A 1 197 ? -9.111 2.899 3.082 1.00 89.56 197 HIS A C 1
ATOM 1514 O O . HIS A 1 197 ? -8.139 3.109 2.360 1.00 89.56 197 HIS A O 1
ATOM 1520 N N . GLU A 1 198 ? -9.472 3.734 4.055 1.00 91.56 198 GLU A N 1
ATOM 1521 C CA . GLU A 1 198 ? -8.729 4.948 4.360 1.00 91.56 198 GLU A CA 1
ATOM 1522 C C . GLU A 1 198 ? -7.366 4.586 4.959 1.00 91.56 198 GLU A C 1
ATOM 1524 O O . GLU A 1 198 ? -7.278 3.742 5.863 1.00 91.56 198 GLU A O 1
ATOM 1529 N N . SER A 1 199 ? -6.313 5.218 4.440 1.00 93.31 199 SER A N 1
ATOM 1530 C CA . SER A 1 199 ? -4.930 4.993 4.850 1.00 93.31 199 SER A CA 1
ATOM 1531 C C . SER A 1 199 ? -4.273 6.322 5.175 1.00 93.31 199 SER A C 1
ATOM 1533 O O . SER A 1 199 ? -4.287 7.244 4.363 1.00 93.31 199 SER A O 1
ATOM 1535 N N . GLN A 1 200 ? -3.698 6.424 6.368 1.00 94.00 200 GLN A N 1
ATOM 1536 C CA . GLN A 1 200 ? -3.047 7.645 6.825 1.00 94.00 200 GLN A CA 1
ATOM 1537 C C . GLN A 1 200 ? -1.797 7.341 7.656 1.00 94.00 200 GLN A C 1
ATOM 1539 O O . GLN A 1 200 ? -1.705 6.273 8.272 1.00 94.00 200 GLN A O 1
ATOM 1544 N N . PRO A 1 201 ? -0.842 8.281 7.726 1.00 94.50 201 PRO A N 1
ATOM 1545 C CA . PRO A 1 201 ? 0.289 8.187 8.638 1.00 94.50 201 PRO A CA 1
ATOM 1546 C C . PRO A 1 201 ? -0.151 8.069 10.107 1.00 94.50 201 PRO A C 1
ATOM 1548 O O . PRO A 1 201 ? -1.152 8.656 10.529 1.00 94.50 201 PRO A O 1
ATOM 1551 N N . PHE A 1 202 ? 0.613 7.332 10.912 1.00 93.81 202 PHE A N 1
ATOM 1552 C CA . PHE A 1 202 ? 0.306 7.059 12.319 1.00 93.81 202 PHE A CA 1
ATOM 1553 C C . PHE A 1 202 ? 0.196 8.329 13.171 1.00 93.81 202 PHE A C 1
ATOM 1555 O O . PHE A 1 202 ? -0.719 8.443 13.982 1.00 93.81 202 PHE A O 1
ATOM 1562 N N . ASN A 1 203 ? 1.050 9.328 12.945 1.00 91.56 203 ASN A N 1
ATOM 1563 C CA . ASN A 1 203 ? 0.950 10.630 13.613 1.00 91.56 203 ASN A CA 1
ATOM 1564 C C . ASN A 1 203 ? -0.376 11.349 13.297 1.00 91.56 203 ASN A C 1
ATOM 1566 O O . ASN A 1 203 ? -1.011 11.889 14.200 1.00 91.56 203 ASN A O 1
ATOM 1570 N N . VAL A 1 204 ? -0.825 11.322 12.038 1.00 93.31 204 VAL A N 1
ATOM 1571 C CA . VAL A 1 204 ? -2.108 11.914 11.623 1.00 93.31 204 VAL A CA 1
ATOM 1572 C C . VAL A 1 204 ? -3.276 11.168 12.271 1.00 93.31 204 VAL A C 1
ATOM 1574 O O . VAL A 1 204 ? -4.210 11.793 12.781 1.00 93.31 204 VAL A O 1
ATOM 1577 N N . PHE A 1 205 ? -3.194 9.837 12.335 1.00 94.69 205 PHE A N 1
ATOM 1578 C CA . PHE A 1 205 ? -4.161 9.019 13.065 1.00 94.69 205 PHE A CA 1
ATOM 1579 C C . PHE A 1 205 ? -4.254 9.418 14.545 1.00 94.69 205 PHE A C 1
ATOM 1581 O O . PHE A 1 205 ? -5.364 9.652 15.025 1.00 94.69 205 PHE A O 1
ATOM 1588 N N . LEU A 1 206 ? -3.123 9.550 15.253 1.00 94.12 206 LEU A N 1
ATOM 1589 C CA . LEU A 1 206 ? -3.102 9.938 16.671 1.00 94.12 206 LEU A CA 1
ATOM 1590 C C . LEU A 1 206 ? -3.775 11.298 16.896 1.00 94.12 206 LEU A C 1
ATOM 1592 O O . LEU A 1 206 ? -4.663 11.414 17.741 1.00 94.12 206 LEU A O 1
ATOM 1596 N N . MET A 1 207 ? -3.427 12.301 16.085 1.00 92.12 207 MET A N 1
ATOM 1597 C CA . MET A 1 207 ? -4.013 13.645 16.173 1.00 92.12 207 MET A CA 1
ATOM 1598 C C . MET A 1 207 ? -5.532 13.626 15.958 1.00 92.12 207 MET A C 1
ATOM 1600 O O . MET A 1 207 ? -6.288 14.308 16.659 1.00 92.12 207 MET A O 1
ATOM 1604 N N . THR A 1 208 ? -6.000 12.814 15.009 1.00 92.25 208 THR A N 1
ATOM 1605 C CA . THR A 1 208 ? -7.427 12.702 14.687 1.00 92.25 208 THR A CA 1
ATOM 1606 C C . THR A 1 208 ? -8.187 11.954 15.789 1.00 92.25 208 THR A C 1
ATOM 1608 O O . THR A 1 208 ? -9.271 12.381 16.195 1.00 92.25 208 THR A O 1
ATOM 1611 N N . ALA A 1 209 ? -7.610 10.876 16.329 1.00 90.19 209 ALA A N 1
ATOM 1612 C CA . ALA A 1 209 ? -8.190 10.110 17.430 1.00 90.19 209 ALA A CA 1
ATOM 1613 C C . ALA A 1 209 ? -8.300 10.949 18.717 1.00 90.19 209 ALA A C 1
ATOM 1615 O O . ALA A 1 209 ? -9.364 10.980 19.343 1.00 90.19 209 ALA A O 1
ATOM 1616 N N . ALA A 1 210 ? -7.249 11.699 19.069 1.00 88.75 210 ALA A N 1
ATOM 1617 C CA . ALA A 1 210 ? -7.257 12.616 20.209 1.00 88.75 210 ALA A CA 1
ATOM 1618 C C . ALA A 1 210 ? -8.324 13.717 20.050 1.00 88.75 210 ALA A C 1
ATOM 1620 O O . ALA A 1 210 ? -9.059 14.033 20.988 1.00 88.75 210 ALA A O 1
ATOM 1621 N N . SER A 1 211 ? -8.487 14.243 18.832 1.00 86.25 211 SER A N 1
ATOM 1622 C CA . SER A 1 211 ? -9.501 15.259 18.526 1.00 86.25 211 SER A CA 1
ATOM 1623 C C . SER A 1 211 ? -10.936 14.733 18.663 1.00 86.25 211 SER A C 1
ATOM 1625 O O . SER A 1 211 ? -11.814 15.459 19.135 1.00 86.25 211 SER A O 1
ATOM 1627 N N . LYS A 1 212 ? -11.201 13.469 18.298 1.00 82.38 212 LYS A N 1
ATOM 1628 C CA . LYS A 1 212 ? -12.513 12.838 18.532 1.00 82.38 212 LYS A CA 1
ATOM 1629 C C . LYS A 1 212 ? -12.817 12.677 20.021 1.00 82.38 212 LYS A C 1
ATOM 1631 O O . LYS A 1 212 ? -13.954 12.900 20.425 1.00 82.38 212 LYS A O 1
ATOM 1636 N N . LYS A 1 213 ? -11.812 12.365 20.842 1.00 73.69 213 LYS A N 1
ATOM 1637 C CA . LYS A 1 213 ? -11.963 12.228 22.300 1.00 73.69 213 LYS A CA 1
ATOM 1638 C C . LYS A 1 213 ? -12.421 13.529 22.967 1.00 73.69 213 LYS A C 1
ATOM 1640 O O . LYS A 1 213 ? -13.230 13.486 23.887 1.00 73.69 213 LYS A O 1
ATOM 1645 N N . LEU A 1 214 ? -11.958 14.681 22.475 1.00 68.50 214 LEU A N 1
ATOM 1646 C CA . LEU A 1 214 ? -12.416 15.995 22.947 1.00 68.50 214 LEU A CA 1
ATOM 1647 C C . LEU A 1 214 ? -13.876 16.281 22.571 1.00 68.50 214 LEU A C 1
ATOM 1649 O O . LEU A 1 214 ? -14.592 16.897 23.352 1.00 68.50 214 LEU A O 1
ATOM 1653 N N . LYS A 1 215 ? -14.328 15.815 21.401 1.00 64.19 215 LYS A N 1
ATOM 1654 C CA . LYS A 1 215 ? -15.721 15.980 20.947 1.00 64.19 215 LYS A CA 1
ATOM 1655 C C . LYS A 1 215 ? -16.688 14.987 21.595 1.00 64.19 215 LYS A C 1
ATOM 1657 O O . LYS A 1 215 ? -17.865 15.290 21.723 1.00 64.19 215 LYS A O 1
ATOM 1662 N N . ALA A 1 216 ? -16.192 13.827 22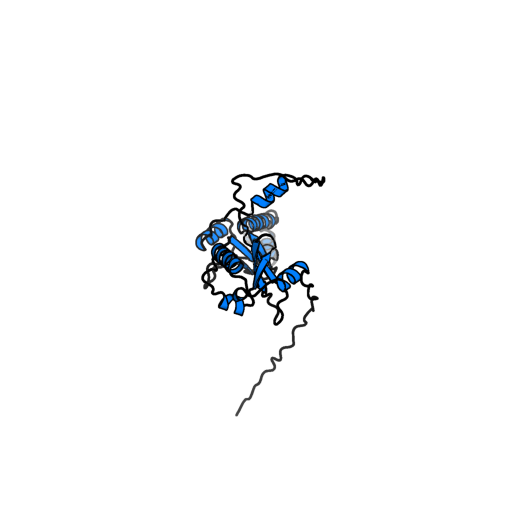.022 1.00 58.28 216 ALA A N 1
ATOM 1663 C CA . ALA A 1 216 ? -16.954 12.802 22.732 1.00 58.28 216 ALA A CA 1
ATOM 1664 C C . ALA A 1 216 ? -17.094 13.071 24.243 1.00 58.28 216 ALA A C 1
ATOM 1666 O O . ALA A 1 216 ? -17.493 12.175 24.979 1.00 58.28 216 ALA A O 1
ATOM 1667 N N . LYS A 1 217 ? -16.800 14.293 24.711 1.00 50.41 217 LYS A N 1
ATOM 1668 C CA . LYS A 1 217 ? -17.332 14.812 25.977 1.00 50.41 217 LYS A CA 1
ATOM 1669 C C . LYS A 1 217 ? -18.615 15.615 25.706 1.00 50.41 217 LYS A C 1
ATOM 1671 O O . LYS A 1 217 ? -18.537 16.841 25.627 1.00 50.41 217 LYS A O 1
ATOM 1676 N N . PRO A 1 218 ? -19.789 14.979 25.554 1.00 48.47 218 PRO A N 1
ATOM 1677 C CA . PRO A 1 218 ? -21.036 15.668 25.818 1.00 48.47 218 PRO A CA 1
ATOM 1678 C C . PRO A 1 218 ? -21.146 15.858 27.337 1.00 48.47 218 PRO A C 1
ATOM 1680 O O . PRO A 1 218 ? -21.019 14.907 28.096 1.00 48.47 218 PRO A O 1
ATOM 1683 N N . GLU A 1 219 ? -21.212 17.116 27.765 1.00 52.31 219 GLU A N 1
ATOM 1684 C CA . GLU A 1 219 ? -22.209 17.707 28.679 1.00 52.31 219 GLU A CA 1
ATOM 1685 C C . GLU A 1 219 ? -22.981 16.829 29.702 1.00 52.31 219 GLU A C 1
ATOM 1687 O O . GLU A 1 219 ? -24.090 17.190 30.079 1.00 52.31 219 GLU A O 1
ATOM 1692 N N . ASP A 1 220 ? -22.426 15.741 30.236 1.00 48.44 220 ASP A N 1
ATOM 1693 C CA . ASP A 1 220 ? -23.072 14.915 31.277 1.00 48.44 220 ASP A CA 1
ATOM 1694 C C . ASP A 1 220 ? -22.652 15.283 32.715 1.00 48.44 220 ASP A C 1
ATOM 1696 O O . ASP A 1 220 ? -22.936 14.554 33.660 1.00 48.44 220 ASP A O 1
ATOM 1700 N N . ASP A 1 221 ? -22.034 16.451 32.918 1.00 47.34 221 ASP A N 1
ATOM 1701 C CA . ASP A 1 221 ? -21.694 16.973 34.257 1.00 47.34 221 ASP A CA 1
ATOM 1702 C C . ASP A 1 221 ? -22.667 18.061 34.770 1.00 47.34 221 ASP A C 1
ATOM 1704 O O . ASP A 1 221 ? -22.434 18.672 35.812 1.00 47.34 221 ASP A O 1
ATOM 1708 N N . VAL A 1 222 ? -23.795 18.308 34.084 1.00 51.78 222 VAL A N 1
ATOM 1709 C CA . VAL A 1 222 ? -24.815 19.297 34.519 1.00 51.78 222 VAL A CA 1
ATOM 1710 C C . VAL A 1 222 ? -26.194 18.668 34.755 1.00 51.78 222 VAL A C 1
ATOM 1712 O O . VAL A 1 222 ? -27.214 19.343 34.655 1.00 51.78 222 VAL A O 1
ATOM 1715 N N . LYS A 1 223 ? -26.284 17.376 35.108 1.00 47.84 223 LYS A N 1
ATOM 1716 C CA . LYS A 1 223 ? -27.573 16.808 35.563 1.00 47.84 223 LYS A CA 1
ATOM 1717 C C . LYS A 1 223 ? -27.494 15.553 36.438 1.00 47.84 223 LYS A C 1
ATOM 1719 O O . LYS A 1 223 ? -28.301 14.649 36.292 1.00 47.84 223 LYS A O 1
ATOM 1724 N N . GLN A 1 224 ? -26.600 15.522 37.424 1.00 44.91 224 GLN A N 1
ATOM 1725 C CA . GLN A 1 224 ? -26.756 14.623 38.580 1.00 44.91 224 GLN A CA 1
ATOM 1726 C C . GLN A 1 224 ? -26.422 15.342 39.887 1.00 44.91 224 GLN A C 1
ATOM 1728 O O . GLN A 1 224 ? -25.491 15.003 40.611 1.00 44.91 224 GLN A O 1
ATOM 1733 N N . LYS A 1 225 ? -27.203 16.377 40.204 1.00 46.84 225 LYS A N 1
ATOM 1734 C CA . LYS A 1 225 ? -27.264 16.900 41.570 1.00 46.84 225 LYS A CA 1
ATOM 1735 C C . LYS A 1 225 ? -28.641 17.462 41.892 1.00 46.84 225 LYS A C 1
ATOM 1737 O O . LYS A 1 225 ? -28.754 18.589 42.341 1.00 46.84 225 LYS A O 1
ATOM 1742 N N . GLU A 1 226 ? -29.692 16.680 41.669 1.00 49.78 226 GLU A N 1
ATOM 1743 C CA . GLU A 1 226 ? -30.958 16.923 42.356 1.00 49.78 226 GLU A CA 1
ATOM 1744 C C . GLU A 1 226 ? -31.772 15.632 42.490 1.00 49.78 226 GLU A C 1
ATOM 1746 O O . GLU A 1 226 ? -31.997 14.924 41.515 1.00 49.78 226 GLU A O 1
ATOM 1751 N N . ARG A 1 227 ? -32.225 15.404 43.729 1.00 46.22 227 ARG A N 1
ATOM 1752 C CA . ARG A 1 227 ? -33.177 14.397 44.234 1.00 46.22 227 ARG A CA 1
ATOM 1753 C C . ARG A 1 227 ? -32.680 12.976 44.543 1.00 46.22 227 ARG A C 1
ATOM 1755 O O . ARG A 1 227 ? -32.955 12.048 43.796 1.00 46.22 227 ARG A O 1
ATOM 1762 N N . PRO A 1 228 ? -32.206 12.777 45.788 1.00 49.38 228 PRO A N 1
ATOM 1763 C CA . PRO A 1 228 ? -32.479 11.565 46.563 1.00 49.38 228 PRO A CA 1
ATOM 1764 C C . PRO A 1 228 ? -33.876 11.566 47.226 1.00 49.38 228 PRO A C 1
ATOM 1766 O O . PRO A 1 228 ? -34.292 10.559 47.775 1.00 49.38 228 PRO A O 1
ATOM 1769 N N . GLN A 1 229 ? -34.622 12.680 47.208 1.00 55.97 229 GLN A N 1
ATOM 1770 C CA . GLN A 1 229 ? -35.798 12.848 48.082 1.00 55.97 229 GLN A CA 1
ATOM 1771 C C . GLN A 1 229 ? -37.121 12.283 47.539 1.00 55.97 229 GLN A C 1
ATOM 1773 O O . GLN A 1 229 ? -38.093 12.213 48.280 1.00 55.97 229 GLN A O 1
ATOM 1778 N N . THR A 1 230 ? -37.218 11.914 46.257 1.00 54.25 230 THR A N 1
ATOM 1779 C CA . THR A 1 230 ? -38.513 11.495 45.675 1.00 54.25 230 THR A CA 1
ATOM 1780 C C . THR A 1 230 ? -38.771 9.995 45.817 1.00 54.25 230 THR A C 1
ATOM 1782 O O . THR A 1 230 ? -39.919 9.603 45.990 1.00 54.25 230 THR A O 1
ATOM 1785 N N . GLU A 1 231 ? -37.729 9.160 45.822 1.00 56.16 231 GLU A N 1
ATOM 1786 C CA . GLU A 1 231 ? -37.875 7.719 46.089 1.00 56.16 231 GLU A CA 1
ATOM 1787 C C . GLU A 1 231 ? -38.158 7.425 47.565 1.00 56.16 231 GLU A C 1
ATOM 1789 O O . GLU A 1 231 ? -38.930 6.522 47.867 1.00 56.16 231 GLU A O 1
ATOM 1794 N N . GLU A 1 232 ? -37.599 8.211 48.485 1.00 57.03 232 GLU A N 1
ATOM 1795 C CA . GLU A 1 232 ? -37.880 8.079 49.920 1.00 57.03 232 GLU A CA 1
ATOM 1796 C C . GLU A 1 232 ? -39.333 8.468 50.244 1.00 57.03 232 GLU A C 1
ATOM 1798 O O . GLU A 1 232 ? -40.014 7.780 51.000 1.00 57.03 232 GLU A O 1
ATOM 1803 N N . LEU A 1 233 ? -39.855 9.504 49.575 1.00 56.88 233 LEU A N 1
ATOM 1804 C CA . LEU A 1 233 ? -41.248 9.940 49.710 1.00 56.88 233 LEU A CA 1
ATOM 1805 C C . LEU A 1 233 ? -42.231 8.930 49.089 1.00 56.88 233 LEU A C 1
ATOM 1807 O O . LEU A 1 233 ? -43.305 8.707 49.638 1.00 56.88 233 LEU A O 1
ATOM 1811 N N . LEU A 1 234 ? -41.849 8.269 47.989 1.00 58.44 234 LEU A N 1
ATOM 1812 C CA . LEU A 1 234 ? -42.636 7.180 47.397 1.00 58.44 234 LEU A CA 1
ATOM 1813 C C . LEU A 1 234 ? -42.636 5.918 48.274 1.00 58.44 234 LEU A C 1
ATOM 1815 O O . LEU A 1 234 ? -43.692 5.316 48.448 1.00 58.44 234 LEU A O 1
ATOM 1819 N N . ARG A 1 235 ? -41.505 5.567 48.901 1.00 60.69 235 ARG A N 1
ATOM 1820 C CA . ARG A 1 235 ? -41.434 4.443 49.855 1.00 60.69 235 ARG A CA 1
ATOM 1821 C C . ARG A 1 235 ? -42.271 4.676 51.113 1.00 60.69 235 ARG A C 1
ATOM 1823 O O . ARG A 1 235 ? -42.942 3.757 51.567 1.00 60.69 235 ARG A O 1
ATOM 1830 N N . LEU A 1 236 ? -42.294 5.904 51.634 1.00 57.47 236 LEU A N 1
ATOM 1831 C CA . LEU A 1 236 ? -43.129 6.271 52.786 1.00 57.47 236 LEU A CA 1
ATOM 1832 C C . LEU A 1 236 ? -44.636 6.234 52.474 1.00 57.47 236 LEU A C 1
ATOM 1834 O O . LEU A 1 236 ? -45.438 5.982 53.369 1.00 57.47 236 LEU A O 1
ATOM 1838 N N . MET A 1 237 ? -45.037 6.457 51.217 1.00 58.12 237 MET A N 1
ATOM 1839 C CA . MET A 1 237 ? -46.439 6.325 50.795 1.00 58.12 237 MET A CA 1
ATOM 1840 C C . MET A 1 237 ? -46.872 4.866 50.586 1.00 58.12 237 MET A C 1
ATOM 1842 O O . MET A 1 237 ? -48.057 4.569 50.729 1.00 58.12 237 MET A O 1
ATOM 1846 N N . GLU A 1 238 ? -45.940 3.967 50.256 1.00 69.00 238 GLU A N 1
ATOM 1847 C CA . GLU A 1 238 ? -46.208 2.530 50.097 1.00 69.00 238 GLU A CA 1
ATOM 1848 C C . GLU A 1 238 ? -46.206 1.761 51.430 1.00 69.00 238 GLU A C 1
ATOM 1850 O O . GLU A 1 238 ? -46.836 0.708 51.499 1.00 69.00 238 GLU A O 1
ATOM 1855 N N . ASN A 1 239 ? -45.577 2.292 52.490 1.00 70.56 239 ASN A N 1
ATOM 1856 C CA . ASN A 1 239 ? -45.478 1.636 53.802 1.00 70.56 239 ASN A CA 1
ATOM 1857 C C . ASN A 1 239 ? -45.785 2.597 54.981 1.00 70.56 239 ASN A C 1
ATOM 1859 O O . ASN A 1 239 ? -44.880 3.023 55.701 1.00 70.56 239 ASN A O 1
ATOM 1863 N N . PRO A 1 240 ? -47.063 2.939 55.240 1.00 61.09 240 PRO A N 1
ATOM 1864 C CA . PRO A 1 240 ? -47.439 3.837 56.340 1.00 61.09 240 PRO A CA 1
ATOM 1865 C C . PRO A 1 240 ? -47.202 3.251 57.747 1.00 61.09 240 PRO A C 1
ATOM 1867 O O . PRO A 1 240 ? -47.306 3.981 58.729 1.00 61.09 240 PRO A O 1
ATOM 1870 N N . GLU A 1 241 ? -46.883 1.958 57.864 1.00 65.62 241 GLU A N 1
ATOM 1871 C CA . GLU A 1 241 ? -46.586 1.283 59.139 1.00 65.62 241 GLU A CA 1
ATOM 1872 C C . GLU A 1 241 ? -45.138 1.497 59.626 1.00 65.62 241 GLU A C 1
ATOM 1874 O O . GLU A 1 241 ? -44.839 1.216 60.783 1.00 65.62 241 GLU A O 1
ATOM 1879 N N . GLU A 1 242 ? -44.241 2.020 58.778 1.00 61.22 242 GLU A N 1
ATOM 1880 C CA . GLU A 1 242 ? -42.847 2.346 59.143 1.00 61.22 242 GLU A CA 1
ATOM 1881 C C . GLU A 1 242 ? -42.684 3.766 59.718 1.00 61.22 242 GLU A C 1
ATOM 1883 O O . GLU A 1 242 ? -41.576 4.185 60.057 1.00 61.22 242 GLU A O 1
ATOM 1888 N N . VAL A 1 243 ? -43.778 4.523 59.845 1.00 65.25 243 VAL A N 1
ATOM 1889 C CA . VAL A 1 243 ? -43.764 5.849 60.471 1.00 65.25 243 VAL A CA 1
ATOM 1890 C C . VAL A 1 243 ? -43.754 5.674 61.989 1.00 65.25 243 VAL A C 1
ATOM 1892 O O . VAL A 1 243 ? -44.758 5.283 62.580 1.00 65.25 243 VAL A O 1
ATOM 1895 N N . ASP A 1 244 ? -42.606 5.960 62.604 1.00 67.44 244 ASP A N 1
ATOM 1896 C CA . ASP A 1 244 ? -42.388 5.898 64.052 1.00 67.44 244 ASP A CA 1
ATOM 1897 C C . ASP A 1 244 ? -43.444 6.734 64.820 1.00 67.44 244 ASP A C 1
ATOM 1899 O O . ASP A 1 244 ? -43.477 7.963 64.668 1.00 67.44 244 ASP A O 1
ATOM 1903 N N . PRO A 1 245 ? -44.329 6.105 65.623 1.00 62.88 245 PRO A N 1
ATOM 1904 C CA . PRO A 1 245 ? -45.393 6.797 66.354 1.00 62.88 245 PRO A CA 1
ATOM 1905 C C . PRO A 1 245 ? -44.889 7.795 67.406 1.00 62.88 245 PRO A C 1
ATOM 1907 O O . PRO A 1 245 ? -45.629 8.709 67.768 1.00 62.88 245 PRO A O 1
ATOM 1910 N N . ASP A 1 246 ? -43.640 7.664 67.865 1.00 68.06 246 ASP A N 1
ATOM 1911 C CA . ASP A 1 246 ? -43.076 8.487 68.947 1.00 68.06 246 ASP A CA 1
ATOM 1912 C C . ASP A 1 246 ? -42.667 9.906 68.493 1.00 68.06 246 ASP A C 1
ATOM 1914 O O . ASP A 1 246 ? -42.227 10.731 69.296 1.00 68.06 246 ASP A O 1
ATOM 1918 N N . LEU A 1 247 ? -42.839 10.244 67.209 1.00 66.00 247 LEU A N 1
ATOM 1919 C CA . LEU A 1 247 ? -42.510 11.567 66.663 1.00 66.00 247 LEU A CA 1
ATOM 1920 C C . LEU A 1 247 ? -43.539 12.672 66.974 1.00 66.00 247 LEU A C 1
ATOM 1922 O O . LEU A 1 247 ? -43.244 13.841 66.716 1.00 66.00 247 LEU A O 1
ATOM 1926 N N . TYR A 1 248 ? -44.715 12.344 67.527 1.00 61.44 248 TYR A N 1
ATOM 1927 C CA . TYR A 1 248 ? -45.787 13.319 67.802 1.00 61.44 248 TYR A CA 1
ATOM 1928 C C . TYR A 1 248 ? -45.935 13.752 69.270 1.00 61.44 248 TYR A C 1
ATOM 1930 O O . TYR A 1 248 ? -46.763 14.618 69.554 1.00 61.44 248 TYR A O 1
ATOM 1938 N N . ASP A 1 249 ? -45.097 13.253 70.180 1.00 66.75 249 ASP A N 1
ATOM 1939 C CA . ASP A 1 249 ? -45.092 13.680 71.584 1.00 66.75 249 ASP A CA 1
ATOM 1940 C C . ASP A 1 249 ? -43.990 14.724 71.845 1.00 66.75 249 ASP A C 1
ATOM 1942 O O . ASP A 1 249 ? -42.924 14.427 72.396 1.00 66.75 249 ASP A O 1
ATOM 1946 N N . ARG A 1 250 ? -44.230 15.982 71.445 1.00 57.19 250 ARG A N 1
ATOM 1947 C CA . ARG A 1 250 ? -43.432 17.132 71.906 1.00 57.19 250 ARG A CA 1
ATOM 1948 C C . ARG A 1 250 ? -44.199 18.445 71.960 1.00 57.19 250 ARG A C 1
ATOM 1950 O O . ARG A 1 250 ? -44.916 18.760 70.988 1.00 57.19 250 ARG A O 1
#

pLDDT: mean 70.36, std 21.71, range [27.36, 96.38]

Organism: NCBI:txid51022

Foldseek 3Di:
DDDDDDDPPDDDDDPDPCPDPDAADPVLVVQLVQWDQLVPDDPLLVVLVCVLCVVVVNNVQDSVNCVVQVWTWHQDPVRKIKIKGQDPDPDPDDRRYIDIDIDPPPPPDDDDDDDDDDDDDDPPDDPPVVVVVVVVVPPPPDQDFLVRLVVLCVVLPFDWDDDPDDRWIFGADLPPRHGSQWIAGSRRQKIAGNPPRDIDHVVVVSVSVSVVVVVPDPDPPPPPDDDPPPVVVVVCVVCVPPPDPVPPDD

Sequence (250 aa):
MRDDSAGPFAAALDRQESVSPVPPDPHIQRLWNESLDINDMAIMEQNDMTQLRTMLGIERISAETLSRYNVRGHVDKFDQAAILYPKLGYKYGRATNVLALASSRLCSNDGPCSNVASTSKDERARSLAQVIASAEGSVRHVPLTRSQLAEELSKEGIPFERVTHGNFLRVNCVFCDAERSCYISGLDNSVTCVVCHESQPFNVFLMTAASKKLKAKPEDDVKQKERPQTEELLRLMENPEEVDPDLYDR

Radius of gyration: 32.14 Å; chains: 1; bounding box: 76×79×98 Å